Protein AF-A0A7S1ZNR3-F1 (afdb_monomer_lite)

Organism: NCBI:txid49249

Radius of gyration: 24.82 Å; chains: 1; bounding box: 58×58×80 Å

Foldseek 3Di:
DDDPLCPCVLFVCVVPDPPPPPCPSVLQVQLVLLLVLLVVVVVVCVVVPFPLQDPPDPLQQPPDPQDRCNRDPLLVVLLSLLSRCLSVQVVSVVVVVVVPPPPPPPDDPPPDDGPQLCCCCVRVVHDSVSSVLSVLLSVLLVLVLVCLVVVCLVLLVLCVVFLKFKGWAALPPPPPPPPPDPDDDDDDDDDDDDPPDPRRGTFIWIWTQDPVGDIDTDQLLDDPPPSLQSLLVVLLSVLVSCLSNPSSNVSSLSSSLSVVLVVLVPPPDDQPPDPDDRPPPDSVNVNVVSVVSSSSVSVSCSRLSSRRLNVDDQPADPCCCCPVPLQVQDDPDPVSVVLVVVSSSSCSSRPRHDPVSSSVVSCVVCVVRD

pLDDT: mean 85.76, std 16.47, range [37.69, 98.56]

Sequence (370 aa):
MTNLGLAGTVFPLGSIVDKDMDEEYPIFDAGLHLLSTTHDHLCYCKANPPVWCSKSMPYSCYGVPDYMLMDDDESRRVLWYAAFLKPLRDYASKVGKDRGSSCPRTQGKKSTRSVITHMMVDQLKRPSRDAEASERIMKAADDFTRLMTSGFDSMSMKILLSEIRVFAHHAGESEDECDLGIINGDGRNRTEGKMEQQQLQGYISCSMVTPDGGPKVVDAATEDNSLWLEAMEFRLLCSKVLQRIGPLWRAALILSLAEQLEDVNEVDMIEFAIEGDVIEESKEEVRQGIIAKYDAFAASLLELGLVGIWCEQPLIDGREMKQDGVLPNIPKGPVFREIMDEQSNWMITHPGADKNALIQHLHDVFPEFV

Structure (mmCIF, N/CA/C/O backbone):
data_AF-A0A7S1ZNR3-F1
#
_entry.id   AF-A0A7S1ZNR3-F1
#
loop_
_atom_site.group_PDB
_atom_site.id
_atom_site.type_symbol
_atom_site.label_atom_id
_atom_site.label_alt_id
_atom_site.label_comp_id
_atom_site.label_asym_id
_atom_site.label_entity_id
_atom_site.label_seq_id
_atom_site.pdbx_PDB_ins_code
_atom_site.Cartn_x
_atom_site.Cartn_y
_atom_site.Cartn_z
_atom_site.occupancy
_atom_site.B_iso_or_equiv
_atom_site.auth_seq_id
_atom_site.auth_comp_id
_atom_site.auth_asym_id
_atom_site.auth_atom_id
_atom_site.pdbx_PDB_model_num
ATOM 1 N N . MET A 1 1 ? 25.484 -2.954 -16.824 1.00 52.34 1 MET A N 1
ATOM 2 C CA . MET A 1 1 ? 25.215 -4.349 -17.252 1.00 52.34 1 MET A CA 1
ATOM 3 C C . MET A 1 1 ? 25.324 -4.409 -18.770 1.00 52.34 1 MET A C 1
ATOM 5 O O . MET A 1 1 ? 24.752 -3.545 -19.414 1.00 52.34 1 MET A O 1
ATOM 9 N N . THR A 1 2 ? 26.052 -5.364 -19.355 1.00 59.34 2 THR A N 1
ATOM 10 C CA . THR A 1 2 ? 26.053 -5.548 -20.820 1.00 59.34 2 THR A CA 1
ATOM 11 C C . THR A 1 2 ? 24.846 -6.406 -21.203 1.00 59.34 2 THR A C 1
ATOM 13 O O . THR A 1 2 ? 24.820 -7.588 -20.861 1.00 59.34 2 THR A O 1
ATOM 16 N N . ASN A 1 3 ? 23.839 -5.830 -21.869 1.00 65.69 3 ASN A N 1
ATOM 17 C CA . ASN A 1 3 ? 22.701 -6.589 -22.395 1.00 65.69 3 ASN A CA 1
ATOM 18 C C . ASN A 1 3 ? 23.171 -7.418 -23.600 1.00 65.69 3 ASN A C 1
ATOM 20 O O . ASN A 1 3 ? 23.634 -6.872 -24.597 1.00 65.69 3 ASN A O 1
ATOM 24 N N . LEU A 1 4 ? 23.090 -8.745 -23.491 1.00 74.38 4 LEU A N 1
ATOM 25 C CA . LEU A 1 4 ? 23.475 -9.661 -24.569 1.00 74.38 4 LEU A CA 1
ATOM 26 C C . LEU A 1 4 ? 22.350 -9.869 -25.602 1.00 74.38 4 LEU A C 1
ATOM 28 O O . LEU A 1 4 ? 22.519 -10.668 -26.518 1.00 74.38 4 LEU A O 1
ATOM 32 N N . GLY A 1 5 ? 21.190 -9.220 -25.432 1.00 69.75 5 GLY A N 1
ATOM 33 C CA . GLY A 1 5 ? 20.019 -9.382 -26.301 1.00 69.75 5 GLY A CA 1
ATOM 34 C C . GLY A 1 5 ? 19.394 -10.780 -26.233 1.00 69.75 5 GLY A C 1
ATOM 35 O O . GLY A 1 5 ? 18.624 -11.172 -27.105 1.00 69.75 5 GLY A O 1
ATOM 36 N N . LEU A 1 6 ? 19.741 -11.569 -25.210 1.00 76.00 6 LEU A N 1
ATOM 37 C CA . LEU A 1 6 ? 19.326 -12.970 -25.099 1.00 76.00 6 LEU A CA 1
ATOM 38 C C . LEU A 1 6 ? 17.932 -13.138 -24.494 1.00 76.00 6 LEU A C 1
ATOM 40 O O . LEU A 1 6 ? 17.388 -14.238 -24.565 1.00 76.00 6 LEU A O 1
ATOM 44 N N . ALA A 1 7 ? 17.340 -12.091 -23.913 1.00 74.06 7 ALA A N 1
ATOM 45 C CA . ALA A 1 7 ? 16.043 -12.197 -23.248 1.00 74.06 7 ALA A CA 1
ATOM 46 C C . ALA A 1 7 ? 14.974 -12.781 -24.191 1.00 74.06 7 ALA A C 1
ATOM 48 O O . ALA A 1 7 ? 14.369 -13.796 -23.857 1.00 74.06 7 ALA A O 1
ATOM 49 N N . GLY A 1 8 ? 14.855 -12.264 -25.419 1.00 67.06 8 GLY A N 1
ATOM 50 C CA . GLY A 1 8 ? 13.918 -12.800 -26.418 1.00 67.06 8 GLY A CA 1
ATOM 51 C C . GLY A 1 8 ? 14.174 -14.264 -26.811 1.00 67.06 8 GLY A C 1
ATOM 52 O O . GLY A 1 8 ? 13.249 -14.978 -27.182 1.00 67.06 8 GLY A O 1
ATOM 53 N N . THR A 1 9 ? 15.409 -14.764 -26.670 1.00 71.12 9 THR A N 1
ATOM 54 C CA . THR A 1 9 ? 15.724 -16.185 -26.931 1.00 71.12 9 THR A CA 1
ATOM 55 C C . THR A 1 9 ? 15.349 -17.108 -25.771 1.00 71.12 9 THR A C 1
ATOM 57 O O . THR A 1 9 ? 15.037 -18.277 -25.989 1.00 71.12 9 THR A O 1
ATOM 60 N N . VAL A 1 10 ? 15.376 -16.594 -24.538 1.00 75.94 10 VAL A N 1
ATOM 61 C CA . VAL A 1 10 ? 15.059 -17.350 -23.316 1.00 75.94 10 VAL A CA 1
ATOM 62 C C . VAL A 1 10 ? 13.557 -17.314 -23.016 1.00 75.94 10 VAL A C 1
ATOM 64 O O . VAL A 1 10 ? 13.024 -18.256 -22.430 1.00 75.94 10 VAL A O 1
ATOM 67 N N . PHE A 1 11 ? 12.870 -16.254 -23.447 1.00 78.25 11 PHE A N 1
ATOM 68 C CA . PHE A 1 11 ? 11.462 -15.996 -23.168 1.00 78.25 11 PHE A CA 1
ATOM 69 C C . PHE A 1 11 ? 10.635 -15.940 -24.463 1.00 78.25 11 PHE A C 1
ATOM 71 O O . PHE A 1 11 ? 10.395 -14.853 -24.985 1.00 78.25 11 PHE A O 1
ATOM 78 N N . PRO A 1 12 ? 10.167 -17.087 -24.994 1.00 72.94 12 PRO A N 1
ATOM 79 C CA . PRO A 1 12 ? 9.382 -17.110 -26.227 1.00 72.94 12 PRO A CA 1
ATOM 80 C C . PRO A 1 12 ? 7.980 -16.510 -26.006 1.00 72.94 12 PRO A C 1
ATOM 82 O O . PRO A 1 12 ? 7.052 -17.194 -25.557 1.00 72.94 12 PRO A O 1
ATOM 85 N N . LEU A 1 13 ? 7.820 -15.226 -26.341 1.00 75.38 13 LEU A N 1
ATOM 86 C CA . LEU A 1 13 ? 6.565 -14.479 -26.199 1.00 75.38 13 LEU A CA 1
ATOM 87 C C . LEU A 1 13 ? 5.495 -14.883 -27.211 1.00 75.38 13 LEU A C 1
ATOM 89 O O . LEU A 1 13 ? 4.318 -14.740 -26.897 1.00 75.38 13 LEU A O 1
ATOM 93 N N . GLY A 1 14 ? 5.856 -15.503 -28.338 1.00 73.75 14 GLY A N 1
ATOM 94 C CA . GLY A 1 14 ? 4.896 -15.945 -29.360 1.00 73.75 14 GLY A CA 1
ATOM 95 C C . GLY A 1 14 ? 3.860 -16.993 -28.913 1.00 73.75 14 GLY A C 1
ATOM 96 O O . GLY A 1 14 ? 3.018 -17.399 -29.714 1.00 73.75 14 GLY A O 1
ATOM 97 N N . SER A 1 15 ? 3.917 -17.465 -27.660 1.00 72.12 15 SER A N 1
ATOM 98 C CA . SER A 1 15 ? 2.862 -18.274 -27.019 1.00 72.12 15 SER A CA 1
ATOM 99 C C . SER A 1 15 ? 1.900 -17.465 -26.131 1.00 72.12 15 SER A C 1
ATOM 101 O O . SER A 1 15 ? 0.880 -17.992 -25.690 1.00 72.12 15 SER A O 1
ATOM 103 N N . ILE A 1 16 ? 2.226 -16.200 -25.871 1.00 74.19 16 ILE A N 1
ATOM 104 C CA . ILE A 1 16 ? 1.617 -15.316 -24.872 1.00 74.19 16 ILE A CA 1
ATOM 105 C C . ILE A 1 16 ? 1.021 -14.071 -25.538 1.00 74.19 16 ILE A C 1
ATOM 107 O O . ILE A 1 16 ? -0.083 -13.661 -25.183 1.00 74.19 16 ILE A O 1
ATOM 111 N N . VAL A 1 17 ? 1.751 -13.476 -26.481 1.00 73.62 17 VAL A N 1
ATOM 112 C CA . VAL A 1 17 ? 1.375 -12.269 -27.220 1.00 73.62 17 VAL A CA 1
ATOM 113 C C . VAL A 1 17 ? 1.137 -12.659 -28.680 1.00 73.62 17 VAL A C 1
ATOM 115 O O . VAL A 1 17 ? 1.876 -13.472 -29.236 1.00 73.62 17 VAL A O 1
ATOM 118 N N . ASP A 1 18 ? 0.060 -12.148 -29.283 1.00 73.00 18 ASP A N 1
ATOM 119 C CA . ASP A 1 18 ? -0.213 -12.390 -30.704 1.00 73.00 18 ASP A CA 1
ATOM 120 C C . ASP A 1 18 ? 0.938 -11.827 -31.560 1.00 73.00 18 ASP A C 1
ATOM 122 O O . ASP A 1 18 ? 1.479 -10.770 -31.258 1.00 73.00 18 ASP A O 1
ATOM 126 N N . LYS A 1 19 ? 1.322 -12.583 -32.596 1.00 62.00 19 LYS A N 1
ATOM 127 C CA . LYS A 1 19 ? 2.609 -12.558 -33.326 1.00 62.00 19 LYS A CA 1
ATOM 128 C C . LYS A 1 19 ? 2.949 -11.296 -34.141 1.00 62.00 19 LYS A C 1
ATOM 130 O O . LYS A 1 19 ? 3.627 -11.414 -35.165 1.00 62.00 19 LYS A O 1
ATOM 135 N N . ASP A 1 20 ? 2.541 -10.109 -33.728 1.00 65.50 20 ASP A N 1
ATOM 136 C CA . ASP A 1 20 ? 3.075 -8.884 -34.323 1.00 65.50 20 ASP A CA 1
ATOM 137 C C . ASP A 1 20 ? 4.469 -8.628 -33.710 1.00 65.50 20 ASP A C 1
ATOM 139 O O . ASP A 1 20 ? 4.657 -7.909 -32.735 1.00 65.50 20 ASP A O 1
ATOM 143 N N . MET A 1 21 ? 5.445 -9.361 -34.263 1.00 56.56 21 MET A N 1
ATOM 144 C CA . MET A 1 21 ? 6.791 -9.661 -33.737 1.00 56.56 21 MET A CA 1
ATOM 145 C C . MET A 1 21 ? 7.729 -8.456 -33.558 1.00 56.56 21 MET A C 1
ATOM 147 O O . MET A 1 21 ? 8.833 -8.628 -33.040 1.00 56.56 21 MET A O 1
ATOM 151 N N . ASP A 1 22 ? 7.326 -7.255 -33.963 1.00 67.62 22 ASP A N 1
ATOM 152 C CA . ASP A 1 22 ? 8.190 -6.073 -33.887 1.00 67.62 22 ASP A CA 1
ATOM 153 C C . ASP A 1 22 ? 8.210 -5.444 -32.474 1.00 67.62 22 ASP A C 1
ATOM 155 O O . ASP A 1 22 ? 9.105 -4.660 -32.162 1.00 67.62 22 ASP A O 1
ATOM 159 N N . GLU A 1 23 ? 7.289 -5.835 -31.579 1.00 65.50 23 GLU A N 1
ATOM 160 C CA . GLU A 1 23 ? 7.167 -5.280 -30.216 1.00 65.50 23 GLU A CA 1
ATOM 161 C C . GLU A 1 23 ? 7.766 -6.162 -29.097 1.00 65.50 23 GLU A C 1
ATOM 163 O O . GLU A 1 23 ? 7.837 -5.731 -27.945 1.00 65.50 23 GLU A O 1
ATOM 168 N N . GLU A 1 24 ? 8.241 -7.381 -29.390 1.00 66.44 24 GLU A N 1
ATOM 169 C CA . GLU A 1 24 ? 8.734 -8.308 -28.350 1.00 66.44 24 GLU A CA 1
ATOM 170 C C . GLU A 1 24 ? 10.057 -7.856 -27.700 1.00 66.44 24 GLU A C 1
ATOM 172 O O . GLU A 1 24 ? 10.239 -7.996 -26.487 1.00 66.44 24 GLU A O 1
ATOM 177 N N . TYR A 1 25 ? 10.985 -7.308 -28.492 1.00 70.56 25 TYR A N 1
ATOM 178 C CA . TYR A 1 25 ? 12.299 -6.864 -28.008 1.00 70.56 25 TYR A CA 1
ATOM 179 C C . TYR A 1 25 ? 12.216 -5.656 -27.052 1.00 70.56 25 TYR A C 1
ATOM 181 O O . TYR A 1 25 ? 12.791 -5.741 -25.963 1.00 70.56 25 TYR A O 1
ATOM 189 N N . PRO A 1 26 ? 11.444 -4.592 -27.364 1.00 87.62 26 PRO A N 1
ATOM 190 C CA . PRO A 1 26 ? 11.274 -3.449 -26.468 1.00 87.62 26 PRO A CA 1
ATOM 191 C C . PRO A 1 26 ? 10.783 -3.805 -25.059 1.00 87.62 26 PRO A C 1
ATOM 193 O O . PRO A 1 26 ? 11.212 -3.186 -24.091 1.00 87.62 26 PRO A O 1
ATOM 196 N N . ILE A 1 27 ? 9.908 -4.809 -24.912 1.00 90.81 27 ILE A N 1
ATOM 197 C CA . ILE A 1 27 ? 9.293 -5.137 -23.613 1.00 90.81 27 ILE A CA 1
ATOM 198 C C . ILE A 1 27 ? 10.324 -5.688 -22.624 1.00 90.81 27 ILE A C 1
ATOM 200 O O . ILE A 1 27 ? 10.328 -5.306 -21.452 1.00 90.81 27 ILE A O 1
ATOM 204 N N . PHE A 1 28 ? 11.188 -6.606 -23.064 1.00 90.69 28 PHE A N 1
ATOM 205 C CA . PHE A 1 28 ? 12.206 -7.169 -22.174 1.00 90.69 28 PHE A CA 1
ATOM 206 C C . PHE A 1 28 ? 13.371 -6.221 -21.947 1.00 90.69 28 PHE A C 1
ATOM 208 O O . PHE A 1 28 ? 13.936 -6.241 -20.855 1.00 90.69 28 PHE A O 1
ATOM 215 N N . ASP A 1 29 ? 13.705 -5.387 -22.929 1.00 91.00 29 ASP A N 1
ATOM 216 C CA . ASP A 1 29 ? 14.688 -4.330 -22.726 1.00 91.00 29 ASP A CA 1
ATOM 217 C C . ASP A 1 29 ? 14.174 -3.326 -21.685 1.00 91.00 29 ASP A C 1
ATOM 219 O O . ASP A 1 29 ? 14.877 -3.079 -20.706 1.00 91.00 29 ASP A O 1
ATOM 223 N N . ALA A 1 30 ? 12.915 -2.880 -21.779 1.00 93.25 30 ALA A N 1
ATOM 224 C CA . ALA A 1 30 ? 12.269 -2.075 -20.735 1.00 93.25 30 ALA A CA 1
ATOM 225 C C . ALA A 1 30 ? 12.278 -2.786 -19.367 1.00 93.25 30 ALA A C 1
ATOM 227 O O . ALA A 1 30 ? 12.536 -2.172 -18.334 1.00 93.25 30 ALA A O 1
ATOM 228 N N . GLY A 1 31 ? 12.063 -4.107 -19.343 1.00 94.62 31 GLY A N 1
ATOM 229 C CA . GLY A 1 31 ? 12.152 -4.910 -18.119 1.00 94.62 31 GLY A CA 1
ATOM 230 C C . GLY A 1 31 ? 13.558 -4.932 -17.511 1.00 94.62 31 GLY A C 1
ATOM 231 O O . GLY A 1 31 ? 13.710 -4.876 -16.289 1.00 94.62 31 GLY A O 1
ATOM 232 N N . LEU A 1 32 ? 14.602 -5.001 -18.341 1.00 94.31 32 LEU A N 1
ATOM 233 C CA . LEU A 1 32 ? 15.997 -4.923 -17.899 1.00 94.31 32 LEU A CA 1
ATOM 234 C C . LEU A 1 32 ? 16.359 -3.523 -17.401 1.00 94.31 32 LEU A C 1
ATOM 236 O O . LEU A 1 32 ? 17.060 -3.417 -16.395 1.00 94.31 32 LEU A O 1
ATOM 240 N N . HIS A 1 33 ? 15.874 -2.480 -18.073 1.00 94.56 33 HIS A N 1
ATOM 241 C CA . HIS A 1 33 ? 16.043 -1.092 -17.658 1.00 94.56 33 HIS A CA 1
ATOM 242 C C . HIS A 1 33 ? 15.416 -0.848 -16.282 1.00 94.56 33 HIS A C 1
ATOM 244 O O . HIS A 1 33 ? 16.133 -0.508 -15.340 1.00 94.56 33 HIS A O 1
ATOM 250 N N . LEU A 1 34 ? 14.135 -1.191 -16.107 1.00 96.88 34 LEU A N 1
ATOM 251 C CA . LEU A 1 34 ? 13.446 -1.060 -14.822 1.00 96.88 34 LEU A CA 1
ATOM 252 C C . LEU A 1 34 ? 14.104 -1.897 -13.713 1.00 96.88 34 LEU A C 1
ATOM 254 O O . LEU A 1 34 ? 14.236 -1.437 -12.574 1.00 96.88 34 LEU A O 1
ATOM 258 N N . LEU A 1 35 ? 14.565 -3.116 -14.022 1.00 96.94 35 LEU A N 1
ATOM 259 C CA . LEU A 1 35 ? 15.328 -3.937 -13.078 1.00 96.94 35 LEU A CA 1
ATOM 260 C C . LEU A 1 35 ? 16.655 -3.272 -12.680 1.00 96.94 35 LEU A C 1
ATOM 262 O O . LEU A 1 35 ? 17.007 -3.300 -11.499 1.00 96.94 35 LEU A O 1
ATOM 266 N N . SER A 1 36 ? 17.381 -2.680 -13.633 1.00 95.81 36 SER A N 1
ATOM 267 C CA . SER A 1 36 ? 18.628 -1.954 -13.367 1.00 95.81 36 SER A CA 1
ATOM 268 C C . SER A 1 36 ? 18.367 -0.741 -12.479 1.00 95.81 36 SER A C 1
ATOM 270 O O . SER A 1 36 ? 19.005 -0.609 -11.440 1.00 95.81 36 SER A O 1
ATOM 272 N N . THR A 1 37 ? 17.370 0.078 -12.813 1.00 96.31 37 THR A N 1
ATOM 273 C CA . THR A 1 37 ? 16.976 1.256 -12.028 1.00 96.31 37 THR A CA 1
ATOM 274 C C . THR A 1 37 ? 16.552 0.871 -10.608 1.00 96.31 37 THR A C 1
ATOM 276 O O . THR A 1 37 ? 16.981 1.497 -9.634 1.00 96.31 37 THR A O 1
ATOM 279 N N . THR A 1 38 ? 15.800 -0.225 -10.462 1.00 97.12 38 THR A N 1
ATOM 280 C CA . THR A 1 38 ? 15.438 -0.801 -9.156 1.00 97.12 38 THR A CA 1
ATOM 281 C C . THR A 1 38 ? 16.679 -1.219 -8.360 1.00 97.12 38 THR A C 1
ATOM 283 O O . THR A 1 38 ? 16.799 -0.913 -7.173 1.00 97.12 38 THR A O 1
ATOM 286 N N . HIS A 1 39 ? 17.615 -1.928 -8.996 1.00 96.44 39 HIS A N 1
ATOM 287 C CA . HIS A 1 39 ? 18.854 -2.376 -8.362 1.00 96.44 39 HIS A CA 1
ATOM 288 C C . HIS A 1 39 ? 19.727 -1.196 -7.916 1.00 96.44 39 HIS A C 1
ATOM 290 O O . HIS A 1 39 ? 20.193 -1.174 -6.776 1.00 96.44 39 HIS A O 1
ATOM 296 N N . ASP A 1 40 ? 19.918 -0.206 -8.783 1.00 95.31 40 ASP A N 1
ATOM 297 C CA . ASP A 1 40 ? 20.755 0.959 -8.507 1.00 95.31 40 ASP A CA 1
ATOM 298 C C . ASP A 1 40 ? 20.186 1.786 -7.353 1.00 95.31 40 ASP A C 1
ATOM 300 O O . ASP A 1 40 ? 20.933 2.226 -6.475 1.00 95.31 40 ASP A O 1
ATOM 304 N N . HIS A 1 41 ? 18.859 1.917 -7.277 1.00 95.38 41 HIS A N 1
ATOM 305 C CA . HIS A 1 41 ? 18.214 2.564 -6.142 1.00 95.38 41 HIS A CA 1
ATOM 306 C C . HIS A 1 41 ? 18.365 1.760 -4.837 1.00 95.38 41 HIS A C 1
ATOM 308 O O . HIS A 1 41 ? 18.697 2.338 -3.806 1.00 95.38 41 HIS A O 1
ATOM 314 N N . LEU A 1 42 ? 18.246 0.426 -4.857 1.00 95.00 42 LEU A N 1
ATOM 315 C CA . LEU A 1 42 ? 18.535 -0.399 -3.671 1.00 95.00 42 LEU A CA 1
ATOM 316 C C . LEU A 1 42 ? 19.996 -0.263 -3.207 1.00 95.00 42 LEU A C 1
ATOM 318 O O . LEU A 1 42 ? 20.270 -0.215 -2.005 1.00 95.00 42 LEU A O 1
ATOM 322 N N . CYS A 1 43 ? 20.946 -0.181 -4.143 1.00 94.62 43 CYS A N 1
ATOM 323 C CA . CYS A 1 43 ? 22.343 0.112 -3.829 1.00 94.62 43 CYS A CA 1
ATOM 324 C C . CYS A 1 43 ? 22.502 1.497 -3.192 1.00 94.62 43 CYS A C 1
ATOM 326 O O . CYS A 1 43 ? 23.244 1.628 -2.217 1.00 94.62 43 CYS A O 1
ATOM 328 N N . TYR A 1 44 ? 21.782 2.501 -3.695 1.00 93.50 44 TYR A N 1
ATOM 329 C CA . TYR A 1 44 ? 21.743 3.830 -3.095 1.00 93.50 44 TYR A CA 1
ATOM 330 C C . TYR A 1 44 ? 21.187 3.791 -1.666 1.00 93.50 44 TYR A C 1
ATOM 332 O O . TYR A 1 44 ? 21.869 4.266 -0.762 1.00 93.50 44 TYR A O 1
ATOM 340 N N . CYS A 1 45 ? 20.043 3.139 -1.420 1.00 92.50 45 CYS A N 1
ATOM 341 C CA . CYS A 1 45 ? 19.478 2.972 -0.074 1.00 92.50 45 CYS A CA 1
ATOM 342 C C . CYS A 1 45 ? 20.423 2.226 0.875 1.00 92.50 45 CYS A C 1
ATOM 344 O O . CYS A 1 45 ? 20.412 2.452 2.079 1.00 92.50 45 CYS A O 1
ATOM 346 N N . LYS A 1 46 ? 21.267 1.324 0.364 1.00 91.81 46 LYS A N 1
ATOM 347 C CA . LYS A 1 46 ? 22.281 0.664 1.194 1.00 91.81 46 LYS A CA 1
ATOM 348 C C . LYS A 1 46 ? 23.349 1.642 1.689 1.00 91.81 46 LYS A C 1
ATOM 350 O O . LYS A 1 46 ? 23.836 1.490 2.806 1.00 91.81 46 LYS A O 1
ATOM 355 N N . ALA A 1 47 ? 23.752 2.586 0.841 1.00 93.06 47 ALA A N 1
ATOM 356 C CA . ALA A 1 47 ? 24.762 3.587 1.168 1.00 93.06 47 ALA A CA 1
ATOM 357 C C . ALA A 1 47 ? 24.177 4.746 1.989 1.00 93.06 47 ALA A C 1
ATOM 359 O O . ALA A 1 47 ? 24.816 5.214 2.927 1.00 93.06 47 ALA A O 1
ATOM 360 N N . ASN A 1 48 ? 22.959 5.165 1.650 1.00 92.19 48 ASN A N 1
ATOM 361 C CA . ASN A 1 48 ? 22.222 6.268 2.251 1.00 92.19 48 ASN A CA 1
ATOM 362 C C . ASN A 1 48 ? 20.807 5.772 2.594 1.00 92.19 48 ASN A C 1
ATOM 364 O O . ASN A 1 48 ? 19.882 5.971 1.804 1.00 92.19 48 ASN A O 1
ATOM 368 N N . PRO A 1 49 ? 20.631 5.046 3.712 1.00 91.00 49 PRO A N 1
ATOM 369 C CA . PRO A 1 49 ? 19.333 4.484 4.059 1.00 91.00 49 PRO A CA 1
ATOM 370 C C . PRO A 1 49 ? 18.335 5.609 4.327 1.00 91.00 49 PRO A C 1
ATOM 372 O O . PRO A 1 49 ? 18.589 6.431 5.213 1.00 91.00 49 PRO A O 1
ATOM 375 N N . PRO A 1 50 ? 17.198 5.655 3.606 1.00 90.81 50 PRO A N 1
ATOM 376 C CA . PRO A 1 50 ? 16.152 6.607 3.937 1.00 90.81 50 PRO A CA 1
ATOM 377 C C . PRO A 1 50 ? 15.588 6.287 5.326 1.00 90.81 50 PRO A C 1
ATOM 379 O O . PRO A 1 50 ? 15.737 5.168 5.830 1.00 90.81 50 PRO A O 1
ATOM 382 N N . VAL A 1 51 ? 14.913 7.258 5.949 1.00 87.88 51 VAL A N 1
ATOM 383 C CA . VAL A 1 51 ? 14.405 7.147 7.333 1.00 87.88 51 VAL A CA 1
ATOM 384 C C . VAL A 1 51 ? 13.595 5.864 7.536 1.00 87.88 51 VAL A C 1
ATOM 386 O O . VAL A 1 51 ? 13.761 5.169 8.538 1.00 87.88 51 VAL A O 1
ATOM 389 N N . TRP A 1 52 ? 12.798 5.479 6.541 1.00 87.69 52 TRP A N 1
ATOM 390 C CA . TRP A 1 52 ? 11.930 4.304 6.593 1.00 87.69 52 TRP A CA 1
ATOM 391 C C . TRP A 1 52 ? 12.629 2.949 6.362 1.00 87.69 52 TRP A C 1
ATOM 393 O O . TRP A 1 52 ? 12.007 1.887 6.486 1.00 87.69 52 TRP A O 1
ATOM 403 N N . CYS A 1 53 ? 13.926 2.985 6.050 1.00 84.94 53 CYS A N 1
ATOM 404 C CA . CYS A 1 53 ? 14.836 1.839 6.002 1.00 84.94 53 CYS A CA 1
ATOM 405 C C . CYS A 1 53 ? 15.805 1.799 7.201 1.00 84.94 53 CYS A C 1
ATOM 407 O O . CYS A 1 53 ? 16.670 0.921 7.266 1.00 84.94 53 CYS A O 1
ATOM 409 N N . SER A 1 54 ? 15.714 2.750 8.135 1.00 82.56 54 SER A N 1
ATOM 410 C CA . SER A 1 54 ? 16.597 2.800 9.301 1.00 82.56 54 SER A CA 1
ATOM 411 C C . SER A 1 54 ? 16.137 1.823 10.391 1.00 82.56 54 SER A C 1
ATOM 413 O O . SER A 1 54 ? 14.952 1.700 10.683 1.00 82.56 54 SER A O 1
ATOM 415 N N . LYS A 1 55 ? 17.085 1.109 11.015 1.00 74.25 55 LYS A N 1
ATOM 416 C CA . LYS A 1 55 ? 16.810 0.132 12.092 1.00 74.25 55 LYS A CA 1
ATOM 417 C C . LYS A 1 55 ? 16.450 0.778 13.433 1.00 74.25 55 LYS A C 1
ATOM 419 O O . LYS A 1 55 ? 16.174 0.063 14.388 1.00 74.25 55 LYS A O 1
ATOM 424 N N . SER A 1 56 ? 16.529 2.102 13.533 1.00 62.62 56 SER A N 1
ATOM 425 C CA . SER A 1 56 ? 16.488 2.818 14.809 1.00 62.62 56 SER A CA 1
ATOM 426 C C . SER A 1 56 ? 15.094 2.957 15.410 1.00 62.62 56 SER A C 1
ATOM 428 O O . SER A 1 56 ? 15.000 3.434 16.532 1.00 62.62 56 SER A O 1
ATOM 430 N N . MET A 1 57 ? 14.030 2.563 14.708 1.00 64.06 57 MET A N 1
ATOM 431 C CA . MET A 1 57 ? 12.666 2.809 15.170 1.00 64.06 57 MET A CA 1
ATOM 432 C C . MET A 1 57 ? 11.795 1.550 15.050 1.00 64.06 57 MET A C 1
ATOM 434 O O . MET A 1 57 ? 11.509 1.108 13.933 1.00 64.06 57 MET A O 1
ATOM 438 N N . PRO A 1 58 ? 11.355 0.959 16.175 1.00 64.12 58 PRO A N 1
ATOM 439 C CA . PRO A 1 58 ? 10.381 -0.124 16.172 1.00 64.12 58 PRO A CA 1
ATOM 440 C C . PRO A 1 58 ? 8.980 0.438 15.868 1.00 64.12 58 PRO A C 1
ATOM 442 O O . PRO A 1 58 ? 8.172 0.654 16.760 1.00 64.12 58 PRO A O 1
ATOM 445 N N . TYR A 1 59 ? 8.673 0.689 14.593 1.00 67.56 59 TYR A N 1
ATOM 446 C CA . TYR A 1 59 ? 7.361 1.210 14.167 1.00 67.56 59 TYR A CA 1
ATOM 447 C C . TYR A 1 59 ? 6.281 0.128 13.991 1.00 67.56 59 TYR A C 1
ATOM 449 O O . TYR A 1 59 ? 5.224 0.389 13.415 1.00 67.56 59 TYR A O 1
ATOM 457 N N . SER A 1 60 ? 6.517 -1.115 14.421 1.00 76.19 60 SER A N 1
ATOM 458 C CA . SER A 1 60 ? 5.520 -2.171 14.236 1.00 76.19 60 SER A CA 1
ATOM 459 C C . SER A 1 60 ? 4.383 -2.032 15.248 1.00 76.19 60 SER A C 1
ATOM 461 O O . SER A 1 60 ? 4.466 -2.550 16.363 1.00 76.19 60 SER A O 1
ATOM 463 N N . CYS A 1 61 ? 3.278 -1.404 14.849 1.00 79.62 61 CYS A N 1
ATOM 464 C CA . CYS A 1 61 ? 2.129 -1.223 15.739 1.00 79.62 61 CYS A CA 1
ATOM 465 C C . CYS A 1 61 ? 1.409 -2.531 16.100 1.00 79.62 61 CYS A C 1
ATOM 467 O O . CYS A 1 61 ? 0.688 -2.596 17.090 1.00 79.62 61 CYS A O 1
ATOM 469 N N . TYR A 1 62 ? 1.630 -3.589 15.319 1.00 84.00 62 TYR A N 1
ATOM 470 C CA . TYR A 1 62 ? 0.860 -4.833 15.394 1.00 84.00 62 TYR A CA 1
ATOM 471 C C . TYR A 1 62 ? 1.710 -6.057 15.767 1.00 84.00 62 TYR A C 1
ATOM 473 O O . TYR A 1 62 ? 1.357 -7.188 15.437 1.00 84.00 62 TYR A O 1
ATOM 481 N N . GLY A 1 63 ? 2.859 -5.844 16.422 1.00 82.25 63 GLY A N 1
ATOM 482 C CA . GLY A 1 63 ? 3.735 -6.925 16.900 1.00 82.25 63 GLY A CA 1
ATOM 483 C C . GLY A 1 63 ? 4.359 -7.778 15.789 1.00 82.25 63 GLY A C 1
ATOM 484 O O . GLY A 1 63 ? 4.830 -8.887 16.041 1.00 82.25 63 GLY A O 1
ATOM 485 N N . VAL A 1 64 ? 4.342 -7.284 14.550 1.00 85.12 64 VAL A N 1
ATOM 486 C CA . VAL A 1 64 ? 4.965 -7.948 13.405 1.00 85.12 64 VAL A CA 1
ATOM 487 C C . VAL A 1 64 ? 6.432 -7.533 13.355 1.00 85.12 64 VAL A C 1
ATOM 489 O O . VAL A 1 64 ? 6.696 -6.334 13.332 1.00 85.12 64 VAL A O 1
ATOM 492 N N . PRO A 1 65 ? 7.391 -8.473 13.295 1.00 84.69 65 PRO A N 1
ATOM 493 C CA . PRO A 1 65 ? 8.791 -8.112 13.124 1.00 84.69 65 PRO A CA 1
ATOM 494 C C . PRO A 1 65 ? 8.971 -7.305 11.836 1.00 84.69 65 PRO A C 1
ATOM 496 O O . PRO A 1 65 ? 8.606 -7.755 10.745 1.00 84.69 65 PRO A O 1
ATOM 499 N N . ASP A 1 66 ? 9.528 -6.104 11.975 1.00 82.25 66 ASP A N 1
ATOM 500 C CA . ASP A 1 66 ? 9.767 -5.218 10.847 1.00 82.25 66 ASP A CA 1
ATOM 501 C C . ASP A 1 66 ? 11.096 -5.572 10.166 1.00 82.25 66 ASP A C 1
ATOM 503 O O . ASP A 1 66 ? 12.177 -5.167 10.598 1.00 82.25 66 ASP A O 1
ATOM 507 N N . TYR A 1 67 ? 11.028 -6.391 9.115 1.00 85.62 67 TYR A N 1
ATOM 508 C CA . TYR A 1 67 ? 12.210 -6.758 8.341 1.00 85.62 67 TYR A CA 1
ATOM 509 C C . TYR A 1 67 ? 12.537 -5.683 7.306 1.00 85.62 67 TYR A C 1
ATOM 511 O O . TYR A 1 67 ? 11.708 -5.291 6.475 1.00 85.62 67 TYR A O 1
ATOM 519 N N . MET A 1 68 ? 13.792 -5.240 7.317 1.00 88.69 68 MET A N 1
ATOM 520 C CA . MET A 1 68 ? 14.313 -4.370 6.273 1.00 88.69 68 MET A CA 1
ATOM 521 C C . MET A 1 68 ? 14.431 -5.153 4.970 1.00 88.69 6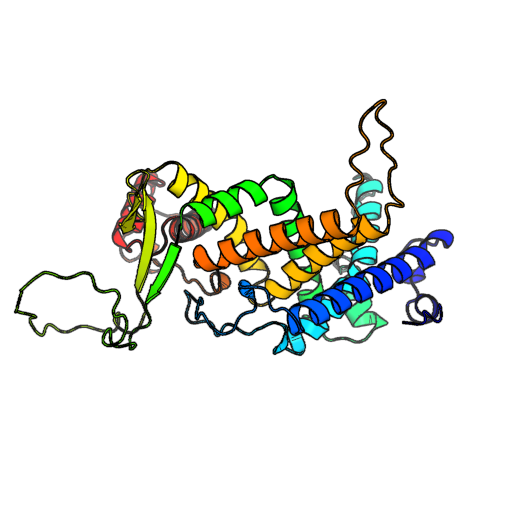8 MET A C 1
ATOM 523 O O . MET A 1 68 ? 14.963 -6.262 4.946 1.00 88.69 68 MET A O 1
ATOM 527 N N . LEU A 1 69 ? 14.004 -4.551 3.858 1.00 91.75 69 LEU A N 1
ATOM 528 C CA . LEU A 1 69 ? 14.089 -5.180 2.535 1.00 91.75 69 LEU A CA 1
ATOM 529 C C . LEU A 1 69 ? 15.534 -5.597 2.194 1.00 91.75 69 LEU A C 1
ATOM 531 O O . LEU A 1 69 ? 15.768 -6.621 1.558 1.00 91.75 69 LEU A O 1
ATOM 535 N N . MET A 1 70 ? 16.523 -4.839 2.673 1.00 90.19 70 MET A N 1
ATOM 536 C CA . MET A 1 70 ? 17.950 -5.137 2.493 1.00 90.19 70 MET A CA 1
ATOM 537 C C . MET A 1 70 ? 18.444 -6.366 3.266 1.00 90.19 70 MET A C 1
ATOM 539 O O . MET A 1 70 ? 19.488 -6.909 2.910 1.00 90.19 70 MET A O 1
ATOM 543 N N . ASP A 1 71 ? 17.687 -6.831 4.258 1.00 91.44 71 ASP A N 1
ATOM 544 C CA . ASP A 1 71 ? 17.981 -8.029 5.047 1.00 91.44 71 ASP A CA 1
ATOM 545 C C . ASP A 1 71 ? 17.086 -9.223 4.636 1.00 91.44 71 ASP A C 1
ATOM 547 O O . ASP A 1 71 ? 17.385 -10.364 4.978 1.00 91.44 71 ASP A O 1
ATOM 551 N N . ASP A 1 72 ? 16.024 -8.987 3.853 1.00 93.75 72 ASP A N 1
ATOM 552 C CA . ASP A 1 72 ? 15.101 -10.018 3.360 1.00 93.75 72 ASP A CA 1
ATOM 553 C C . ASP A 1 72 ? 15.409 -10.435 1.909 1.00 93.75 72 ASP A C 1
ATOM 555 O O . ASP A 1 72 ? 14.943 -9.839 0.930 1.00 93.75 72 ASP A O 1
ATOM 559 N N . ASP A 1 73 ? 16.210 -11.492 1.769 1.00 95.81 73 ASP A N 1
ATOM 560 C CA . ASP A 1 73 ? 16.605 -12.067 0.479 1.00 95.81 73 ASP A CA 1
ATOM 561 C C . ASP A 1 73 ? 15.410 -12.550 -0.360 1.00 95.81 73 ASP A C 1
ATOM 563 O O . ASP A 1 73 ? 15.444 -12.474 -1.594 1.00 95.81 73 ASP A O 1
ATOM 567 N N . GLU A 1 74 ? 14.353 -13.058 0.281 1.00 96.31 74 GLU A N 1
ATOM 568 C CA . GLU A 1 74 ? 13.181 -13.577 -0.424 1.00 96.31 74 GLU A CA 1
ATOM 569 C C . GLU A 1 74 ? 12.362 -12.429 -1.015 1.00 96.31 74 GLU A C 1
ATOM 571 O O . GLU A 1 74 ? 12.055 -12.455 -2.211 1.00 96.31 74 GLU A O 1
ATOM 576 N N . SER A 1 75 ? 12.103 -11.380 -0.233 1.00 96.19 75 SER A N 1
ATOM 577 C CA . SER A 1 75 ? 11.417 -10.181 -0.721 1.00 96.19 75 SER A CA 1
ATOM 578 C C . SER A 1 75 ? 12.182 -9.495 -1.856 1.00 96.19 75 SER A C 1
ATOM 580 O O . SER A 1 75 ? 11.569 -9.114 -2.857 1.00 96.19 75 SER A O 1
ATOM 582 N N . ARG A 1 76 ? 13.521 -9.402 -1.781 1.00 96.75 76 ARG A N 1
ATOM 583 C CA . ARG A 1 76 ? 14.333 -8.847 -2.886 1.00 96.75 76 ARG A CA 1
ATOM 584 C C . ARG A 1 76 ? 14.278 -9.699 -4.145 1.00 96.75 76 ARG A C 1
ATOM 586 O O . ARG A 1 76 ? 14.153 -9.158 -5.241 1.00 96.75 76 ARG A O 1
ATOM 593 N N . ARG A 1 77 ? 14.330 -11.028 -4.014 1.00 97.38 77 ARG A N 1
ATOM 594 C CA . ARG A 1 77 ? 14.212 -11.934 -5.166 1.00 97.38 77 ARG A CA 1
ATOM 595 C C . ARG A 1 77 ? 12.888 -11.723 -5.900 1.00 97.38 77 ARG A C 1
ATOM 597 O O . ARG A 1 77 ? 12.875 -11.619 -7.125 1.00 97.38 77 ARG A O 1
ATOM 604 N N . VAL A 1 78 ? 11.781 -11.662 -5.161 1.00 98.06 78 VAL A N 1
ATOM 605 C CA . VAL A 1 78 ? 10.444 -11.472 -5.743 1.00 98.06 78 VAL A CA 1
ATOM 606 C C . VAL A 1 78 ? 10.289 -10.064 -6.332 1.00 98.06 78 VAL A C 1
ATOM 608 O O . VAL A 1 78 ? 9.661 -9.927 -7.385 1.00 98.06 78 VAL A O 1
ATOM 611 N N . LEU A 1 79 ? 10.906 -9.043 -5.724 1.00 98.12 79 LEU A N 1
ATOM 612 C CA . LEU A 1 79 ? 11.011 -7.695 -6.292 1.00 98.12 79 LEU A CA 1
ATOM 613 C C . LEU A 1 79 ? 11.729 -7.699 -7.645 1.00 98.12 79 LEU A C 1
ATOM 615 O O . LEU A 1 79 ? 11.243 -7.078 -8.580 1.00 98.12 79 LEU A O 1
ATOM 619 N N . TRP A 1 80 ? 12.837 -8.428 -7.797 1.00 97.81 80 TRP A N 1
ATOM 620 C CA . TRP A 1 80 ? 13.533 -8.510 -9.087 1.00 97.81 80 TRP A CA 1
ATOM 621 C C . TRP A 1 80 ? 12.669 -9.142 -10.179 1.00 97.81 80 TRP A C 1
ATOM 623 O O . TRP A 1 80 ? 12.641 -8.648 -11.305 1.00 97.81 80 TRP A O 1
ATOM 633 N N . TYR A 1 81 ? 11.921 -10.201 -9.851 1.00 97.88 81 TYR A N 1
ATOM 634 C CA . TYR A 1 81 ? 10.935 -10.762 -10.779 1.00 97.88 81 TYR A CA 1
ATOM 635 C C . TYR A 1 81 ? 9.830 -9.755 -11.107 1.00 97.88 81 TYR A C 1
ATOM 637 O O . TYR A 1 81 ? 9.409 -9.673 -12.260 1.00 97.88 81 TYR A O 1
ATOM 645 N N . ALA A 1 82 ? 9.382 -8.985 -10.112 1.00 98.25 82 ALA A N 1
ATOM 646 C CA . ALA A 1 82 ? 8.374 -7.957 -10.304 1.00 98.25 82 ALA A CA 1
ATOM 647 C C . ALA A 1 82 ? 8.867 -6.840 -11.236 1.00 98.25 82 ALA A C 1
ATOM 649 O O . ALA A 1 82 ? 8.192 -6.547 -12.213 1.00 98.25 82 ALA A O 1
ATOM 650 N N . ALA A 1 83 ? 10.059 -6.292 -10.999 1.00 98.06 83 ALA A N 1
ATOM 651 C CA . ALA A 1 83 ? 10.655 -5.249 -11.829 1.00 98.06 83 ALA A CA 1
ATOM 652 C C . ALA A 1 83 ? 10.852 -5.712 -13.279 1.00 98.06 83 ALA A C 1
ATOM 654 O O . ALA A 1 83 ? 10.396 -5.054 -14.207 1.00 98.06 83 ALA A O 1
ATOM 655 N N . PHE A 1 84 ? 11.439 -6.896 -13.480 1.00 97.19 84 PHE A N 1
ATOM 656 C CA . PHE A 1 84 ? 11.702 -7.408 -14.826 1.00 97.19 84 PHE A CA 1
ATOM 657 C C . PHE A 1 84 ? 10.425 -7.689 -15.632 1.00 97.19 84 PHE A C 1
ATOM 659 O O . PHE A 1 84 ? 10.380 -7.448 -16.835 1.00 97.19 84 PHE A O 1
ATOM 666 N N . LEU A 1 85 ? 9.377 -8.219 -14.991 1.00 97.00 85 LEU A N 1
ATOM 667 C CA . LEU A 1 85 ? 8.156 -8.639 -15.685 1.00 97.00 85 LEU A CA 1
ATOM 668 C C . LEU A 1 85 ? 7.046 -7.574 -15.703 1.00 97.00 85 LEU A C 1
ATOM 670 O O . LEU A 1 85 ? 6.008 -7.796 -16.334 1.00 97.00 85 LEU A O 1
ATOM 674 N N . LYS A 1 86 ? 7.232 -6.432 -15.030 1.00 97.44 86 LYS A N 1
ATOM 675 C CA . LYS A 1 86 ? 6.241 -5.348 -14.965 1.00 97.44 86 LYS A CA 1
ATOM 676 C C . LYS A 1 86 ? 5.861 -4.816 -16.356 1.00 97.44 86 LYS A C 1
ATOM 678 O O . LYS A 1 86 ? 4.660 -4.825 -16.642 1.00 97.44 86 LYS A O 1
ATOM 683 N N . PRO A 1 87 ? 6.804 -4.505 -17.273 1.00 96.75 87 PRO A N 1
ATOM 684 C CA . PRO A 1 87 ? 6.446 -4.039 -18.615 1.00 96.75 87 PRO A CA 1
ATOM 685 C C . PRO A 1 87 ? 5.601 -5.048 -19.399 1.00 96.75 87 PRO A C 1
ATOM 687 O O . PRO A 1 87 ? 4.629 -4.674 -20.051 1.00 96.75 87 PRO A O 1
ATOM 690 N N . LEU A 1 88 ? 5.891 -6.349 -19.264 1.00 94.75 88 LEU A N 1
ATOM 691 C CA . LEU A 1 88 ? 5.097 -7.415 -19.886 1.00 94.75 88 LEU A CA 1
ATOM 692 C C . LEU A 1 88 ? 3.660 -7.455 -19.344 1.00 94.75 88 LEU A C 1
ATOM 694 O O . LEU A 1 88 ? 2.706 -7.616 -20.109 1.00 94.75 88 LEU A O 1
ATOM 698 N N . ARG A 1 89 ? 3.481 -7.311 -18.024 1.00 95.88 89 ARG A N 1
ATOM 699 C CA . ARG A 1 89 ? 2.146 -7.248 -17.409 1.00 95.88 89 ARG A CA 1
ATOM 700 C C . ARG A 1 89 ? 1.359 -6.042 -17.914 1.00 95.88 89 ARG A C 1
ATOM 702 O O . ARG A 1 89 ? 0.161 -6.164 -18.187 1.00 95.88 89 ARG A O 1
ATOM 709 N N . ASP A 1 90 ? 2.015 -4.894 -18.012 1.00 95.62 90 ASP A N 1
ATOM 710 C CA . ASP A 1 90 ? 1.378 -3.639 -18.403 1.00 95.62 90 ASP A CA 1
ATOM 711 C C . ASP A 1 90 ? 0.982 -3.669 -19.873 1.00 95.62 90 ASP A C 1
ATOM 713 O O . ASP A 1 90 ? -0.154 -3.330 -20.209 1.00 95.62 90 ASP A O 1
ATOM 717 N N . TYR A 1 91 ? 1.862 -4.190 -20.726 1.00 93.00 91 TYR A N 1
ATOM 718 C CA . TYR A 1 91 ? 1.571 -4.468 -22.124 1.00 93.00 91 TYR A CA 1
ATOM 719 C C . TYR A 1 91 ? 0.354 -5.393 -22.280 1.00 93.00 91 TYR A C 1
ATOM 721 O O . TYR A 1 91 ? -0.630 -5.029 -22.925 1.00 93.00 91 TYR A O 1
ATOM 729 N N . ALA A 1 92 ? 0.348 -6.549 -21.604 1.00 91.38 92 ALA A N 1
ATOM 730 C CA . ALA A 1 92 ? -0.778 -7.484 -21.657 1.00 91.38 92 ALA A CA 1
ATOM 731 C C . ALA A 1 92 ? -2.096 -6.852 -21.165 1.00 91.38 92 ALA A C 1
ATOM 733 O O . ALA A 1 92 ? -3.172 -7.134 -21.697 1.00 91.38 92 ALA A O 1
ATOM 734 N N . SER A 1 93 ? -2.017 -5.969 -20.166 1.00 92.06 93 SER A N 1
ATOM 735 C CA . SER A 1 93 ? -3.175 -5.240 -19.638 1.00 92.06 93 SER A CA 1
ATOM 736 C C . SER A 1 93 ? -3.702 -4.188 -20.618 1.00 92.06 93 SER A C 1
ATOM 738 O O . SER A 1 93 ? -4.917 -3.997 -20.688 1.00 92.06 93 SER A O 1
ATOM 740 N N . LYS A 1 94 ? -2.824 -3.523 -21.383 1.00 90.88 94 LYS A N 1
ATOM 741 C CA . LYS A 1 94 ? -3.194 -2.583 -22.457 1.00 90.88 94 LYS A CA 1
ATOM 742 C C . LYS A 1 94 ? -3.890 -3.319 -23.607 1.00 90.88 94 LYS A C 1
ATOM 744 O O . LYS A 1 94 ? -5.047 -3.024 -23.896 1.00 90.88 94 LYS A O 1
ATOM 749 N N . VAL A 1 95 ? -3.275 -4.385 -24.130 1.00 88.19 95 VAL A N 1
ATOM 750 C CA . VAL A 1 95 ? -3.855 -5.219 -25.205 1.00 88.19 95 VAL A CA 1
ATOM 751 C C . VAL A 1 95 ? -5.223 -5.793 -24.809 1.00 88.19 95 VAL A C 1
ATOM 753 O O . VAL A 1 95 ? -6.151 -5.842 -25.619 1.00 88.19 95 VAL A O 1
ATOM 756 N N . GLY A 1 96 ? -5.386 -6.204 -23.547 1.00 85.44 96 GLY A N 1
ATOM 757 C CA . GLY A 1 96 ? -6.663 -6.699 -23.029 1.00 85.44 96 GLY A CA 1
ATOM 758 C C . GLY A 1 96 ? -7.782 -5.649 -22.990 1.00 85.44 96 GLY A C 1
ATOM 759 O O . GLY A 1 96 ? -8.951 -6.014 -23.128 1.00 85.44 96 GLY A O 1
ATOM 760 N N . LYS A 1 97 ? -7.450 -4.360 -22.822 1.00 87.50 97 LYS A N 1
ATOM 761 C CA . LYS A 1 97 ? -8.420 -3.250 -22.837 1.00 87.50 97 LYS A CA 1
ATOM 762 C C . LYS A 1 97 ? -8.839 -2.881 -24.261 1.00 87.50 97 LYS A C 1
ATOM 764 O O . LYS A 1 97 ? -10.030 -2.680 -24.496 1.00 87.50 97 LYS A O 1
ATOM 769 N N . ASP A 1 98 ? -7.897 -2.873 -25.201 1.00 85.06 98 ASP A N 1
ATOM 770 C CA . ASP A 1 98 ? -8.144 -2.468 -26.594 1.00 85.06 98 ASP A CA 1
ATOM 771 C C . ASP A 1 98 ? -8.990 -3.483 -27.370 1.00 85.06 98 ASP A C 1
ATOM 773 O O . ASP A 1 98 ? -9.782 -3.115 -28.236 1.00 85.06 98 ASP A O 1
ATOM 777 N N . ARG A 1 99 ? -8.941 -4.766 -26.983 1.00 79.56 99 ARG A N 1
ATOM 778 C CA . ARG A 1 99 ? -9.842 -5.817 -27.504 1.00 79.56 99 ARG A CA 1
ATOM 779 C C . ARG A 1 99 ? -11.304 -5.682 -27.041 1.00 79.56 99 ARG A C 1
ATOM 781 O O . ARG A 1 99 ? -12.086 -6.611 -27.236 1.00 79.56 99 ARG A O 1
ATOM 788 N N . GLY A 1 100 ? -11.645 -4.548 -26.419 1.00 64.31 100 GLY A N 1
ATOM 789 C CA . GLY A 1 100 ? -12.963 -4.034 -26.046 1.00 64.31 100 GLY A CA 1
ATOM 790 C C . GLY A 1 100 ? -14.143 -4.987 -26.202 1.00 64.31 100 GLY A C 1
ATOM 791 O O . GLY A 1 100 ? -14.556 -5.226 -27.328 1.00 64.31 100 GLY A O 1
ATOM 792 N N . SER A 1 101 ? -14.672 -5.465 -25.061 1.00 60.00 101 SER A N 1
ATOM 793 C CA . SER A 1 101 ? -15.992 -6.073 -24.725 1.00 60.00 101 SER A CA 1
ATOM 794 C C . SER A 1 101 ? -16.767 -6.960 -25.727 1.00 60.00 101 SER A C 1
ATOM 796 O O . SER A 1 101 ? -17.799 -7.522 -25.362 1.00 60.00 101 SER A O 1
ATOM 798 N N . SER A 1 102 ? -16.292 -7.133 -26.952 1.00 58.78 102 SER A N 1
ATOM 799 C CA . SER A 1 102 ? -17.040 -7.618 -28.111 1.00 58.78 102 SER A CA 1
ATOM 800 C C . SER A 1 102 ? -16.607 -9.011 -28.553 1.00 58.78 102 SER A C 1
ATOM 802 O O . SER A 1 102 ? -17.295 -9.636 -29.357 1.00 58.78 102 SER A O 1
ATOM 804 N N . CYS A 1 103 ? -15.531 -9.560 -27.977 1.00 50.84 103 CYS A N 1
ATOM 805 C CA . CYS A 1 103 ? -15.240 -10.980 -28.117 1.00 50.84 103 CYS A CA 1
ATOM 806 C C . CYS A 1 103 ? -16.212 -11.795 -27.242 1.00 50.84 103 CYS A C 1
ATOM 808 O O . CYS A 1 103 ? -16.183 -11.669 -26.011 1.00 50.84 103 CYS A O 1
ATOM 810 N N . PRO A 1 104 ? -17.081 -12.638 -27.835 1.00 50.94 104 PRO A N 1
ATOM 811 C CA . PRO A 1 104 ? -18.004 -13.469 -27.076 1.00 50.94 104 PRO A CA 1
ATOM 812 C C . PRO A 1 104 ? -17.217 -14.367 -26.114 1.00 50.94 104 PRO A C 1
ATOM 814 O O . PRO A 1 104 ? -16.253 -15.026 -26.500 1.00 50.94 104 PRO A O 1
ATOM 817 N N . ARG A 1 105 ? -17.630 -14.371 -24.839 1.00 55.09 105 ARG A N 1
ATOM 818 C CA . ARG A 1 105 ? -17.064 -15.139 -23.712 1.00 55.09 105 ARG A CA 1
ATOM 819 C C . ARG A 1 105 ? -17.218 -16.663 -23.888 1.00 55.09 105 ARG A C 1
ATOM 821 O O . ARG A 1 105 ? -17.804 -17.335 -23.045 1.00 55.09 105 ARG A O 1
ATOM 828 N N . THR A 1 106 ? -16.699 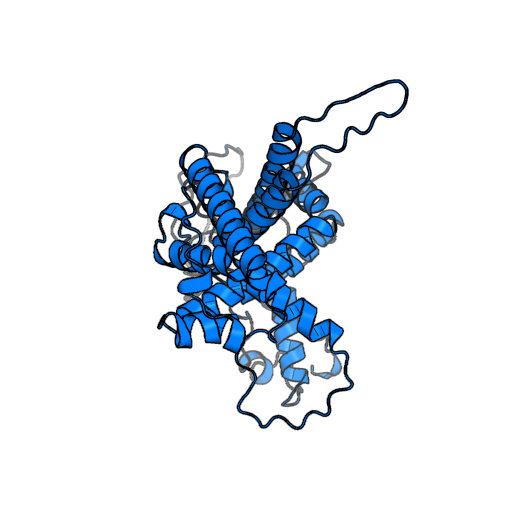-17.240 -24.965 1.00 50.19 106 THR A N 1
ATOM 829 C CA . THR A 1 106 ? -16.719 -18.691 -25.217 1.00 50.19 106 THR A CA 1
ATOM 830 C C . THR A 1 106 ? -15.431 -19.397 -24.795 1.00 50.19 106 THR A C 1
ATOM 832 O O . THR A 1 106 ? -15.166 -20.509 -25.243 1.00 50.19 106 THR A O 1
ATOM 835 N N . GLN A 1 107 ? -14.633 -18.810 -23.898 1.00 49.44 107 GLN A N 1
ATOM 836 C CA . GLN A 1 107 ? -13.504 -19.517 -23.290 1.00 49.44 107 GLN A CA 1
ATOM 837 C C . GLN A 1 107 ? -13.919 -20.148 -21.957 1.00 49.44 107 GLN A C 1
ATOM 839 O O . GLN A 1 107 ? -14.347 -19.475 -21.021 1.00 49.44 107 GLN A O 1
ATOM 844 N N . GLY A 1 108 ? -13.830 -21.479 -21.900 1.00 60.00 108 GLY A N 1
ATOM 845 C CA . GLY A 1 108 ? -14.136 -22.273 -20.715 1.00 60.00 108 GLY A CA 1
ATOM 846 C C . GLY A 1 108 ? -13.288 -21.880 -19.500 1.00 60.00 108 GLY A C 1
ATOM 847 O O . GLY A 1 108 ? -12.213 -21.303 -19.632 1.00 60.00 108 GLY A O 1
ATOM 848 N N . LYS A 1 109 ? -13.769 -22.258 -18.307 1.00 60.88 109 LYS A N 1
ATOM 849 C CA . LYS A 1 109 ? -13.255 -21.945 -16.950 1.00 60.88 109 LYS A CA 1
ATOM 850 C C . LYS A 1 109 ? -11.759 -22.243 -16.664 1.00 60.88 109 LYS A C 1
ATOM 852 O O . LYS A 1 109 ? -11.355 -22.191 -15.511 1.00 60.88 109 LYS A O 1
ATOM 857 N N . LYS A 1 110 ? -10.940 -22.594 -17.661 1.00 56.88 110 LYS A N 1
ATOM 858 C CA . LYS A 1 110 ? -9.525 -22.976 -17.518 1.00 56.88 110 LYS A CA 1
ATOM 859 C C . LYS A 1 110 ? -8.514 -21.895 -17.942 1.00 56.88 110 LYS A C 1
ATOM 861 O O . LYS A 1 110 ? -7.325 -22.134 -17.788 1.00 56.88 110 LYS A O 1
ATOM 866 N N . SER A 1 111 ? -8.942 -20.733 -18.447 1.00 56.09 111 SER A N 1
ATOM 867 C CA . SER A 1 111 ? -8.042 -19.729 -19.049 1.00 56.09 111 SER A CA 1
ATOM 868 C C . SER A 1 111 ? -8.169 -18.337 -18.418 1.00 56.09 111 SER A C 1
ATOM 870 O O . SER A 1 111 ? -8.554 -17.375 -19.073 1.00 56.09 111 SER A O 1
ATOM 872 N N . THR A 1 112 ? -7.856 -18.211 -17.130 1.00 76.69 112 THR A N 1
ATOM 873 C CA . THR A 1 112 ? -7.646 -16.893 -16.493 1.00 76.69 112 THR A CA 1
ATOM 874 C C . THR A 1 112 ? -6.384 -16.897 -15.642 1.00 76.69 112 THR A C 1
ATOM 876 O O . THR A 1 112 ? -6.340 -16.301 -14.569 1.00 76.69 112 THR A O 1
ATOM 879 N N . ARG A 1 113 ? -5.353 -17.624 -16.083 1.00 89.00 113 ARG A N 1
ATOM 880 C CA . ARG A 1 113 ? -4.027 -17.463 -15.499 1.00 89.00 113 ARG A CA 1
ATOM 881 C C . ARG A 1 113 ? -3.451 -16.159 -16.035 1.00 89.00 113 ARG A C 1
ATOM 883 O O . ARG A 1 113 ? -3.539 -15.904 -17.232 1.00 89.00 113 ARG A O 1
ATOM 890 N N . SER A 1 114 ? -2.896 -15.334 -15.159 1.00 93.56 114 SER A N 1
ATOM 891 C CA . SER A 1 114 ? -2.220 -14.117 -15.593 1.00 93.56 114 SER A CA 1
ATOM 892 C C . SER A 1 114 ? -0.993 -14.450 -16.450 1.00 93.56 114 SER A C 1
ATOM 894 O O . SER A 1 114 ? -0.393 -15.527 -16.328 1.00 93.56 114 SER A O 1
ATOM 896 N N . VAL A 1 115 ? -0.568 -13.480 -17.260 1.00 93.81 115 VAL A N 1
ATOM 897 C CA . VAL A 1 115 ? 0.685 -13.571 -18.017 1.00 93.81 115 VAL A CA 1
ATOM 898 C C . VAL A 1 115 ? 1.893 -13.803 -17.104 1.00 93.81 115 VAL A C 1
ATOM 900 O O . VAL A 1 115 ? 2.765 -14.602 -17.432 1.00 93.81 115 VAL A O 1
ATOM 903 N N . ILE A 1 116 ? 1.907 -13.186 -15.918 1.00 95.44 116 ILE A N 1
ATOM 904 C CA . ILE A 1 116 ? 2.999 -13.321 -14.948 1.00 95.44 116 ILE A CA 1
ATOM 905 C C . ILE A 1 116 ? 3.066 -14.732 -14.389 1.00 95.44 116 ILE A C 1
ATOM 907 O O . ILE A 1 116 ? 4.133 -15.342 -14.379 1.00 95.44 116 ILE A O 1
ATOM 911 N N . THR A 1 117 ? 1.929 -15.295 -13.981 1.00 95.69 117 THR A N 1
ATOM 912 C CA . THR A 1 117 ? 1.914 -16.651 -13.437 1.00 95.69 117 THR A CA 1
ATOM 913 C C . THR A 1 117 ? 2.242 -17.679 -14.525 1.00 95.69 117 THR A C 1
ATOM 915 O O . THR A 1 117 ? 2.948 -18.647 -14.246 1.00 95.69 117 THR A O 1
ATOM 918 N N . HIS A 1 118 ? 1.799 -17.469 -15.769 1.00 93.38 118 HIS A N 1
ATOM 919 C CA . HIS A 1 118 ? 2.223 -18.307 -16.891 1.00 93.38 118 HIS A CA 1
ATOM 920 C C . HIS A 1 118 ? 3.741 -18.216 -17.122 1.00 93.38 118 HIS A C 1
ATOM 922 O O . HIS A 1 118 ? 4.423 -19.239 -17.125 1.00 93.38 118 HIS A O 1
ATOM 928 N N . MET A 1 119 ? 4.295 -17.006 -17.223 1.00 93.31 119 MET A N 1
ATOM 929 C CA . MET A 1 119 ? 5.728 -16.796 -17.439 1.00 93.31 119 MET A CA 1
ATOM 930 C C . MET A 1 119 ? 6.572 -17.406 -16.312 1.00 93.31 119 MET A C 1
ATOM 932 O O . MET A 1 119 ? 7.493 -18.185 -16.550 1.00 93.31 119 MET A O 1
ATOM 936 N N . MET A 1 120 ? 6.241 -17.107 -15.059 1.00 95.19 120 MET A N 1
ATOM 937 C CA . MET A 1 120 ? 7.040 -17.547 -13.920 1.00 95.19 120 MET A CA 1
ATOM 938 C C . MET A 1 120 ? 6.940 -19.051 -13.675 1.00 95.19 120 MET A C 1
ATOM 940 O O . MET A 1 120 ? 7.955 -19.693 -13.416 1.00 95.19 120 MET A O 1
ATOM 944 N N . VAL A 1 121 ? 5.750 -19.643 -13.769 1.00 95.31 121 VAL A N 1
ATOM 945 C CA . VAL A 1 121 ? 5.570 -21.056 -13.411 1.00 95.31 121 VAL A CA 1
ATOM 946 C C . VAL A 1 121 ? 5.760 -21.980 -14.609 1.00 95.31 121 VAL A C 1
ATOM 948 O O . VAL A 1 121 ? 6.411 -23.016 -14.477 1.00 95.31 121 VAL A O 1
ATOM 951 N N . ASP A 1 122 ? 5.223 -21.633 -15.779 1.00 92.25 122 ASP A N 1
ATOM 952 C CA . ASP A 1 122 ? 5.256 -22.534 -16.934 1.00 92.25 122 ASP A CA 1
ATOM 953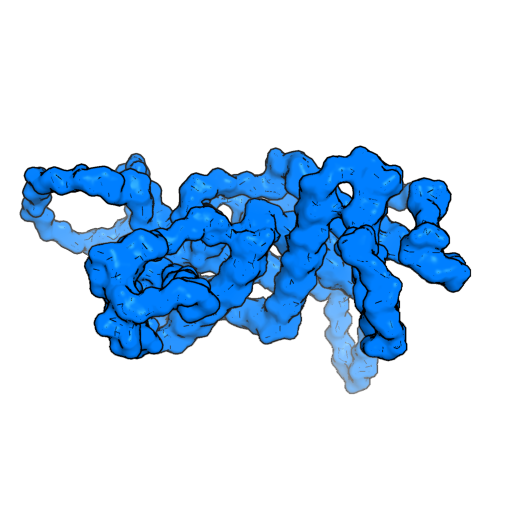 C C . ASP A 1 122 ? 6.569 -22.412 -17.699 1.00 92.25 122 ASP A C 1
ATOM 955 O O . ASP A 1 122 ? 7.146 -23.446 -18.044 1.00 92.25 122 ASP A O 1
ATOM 959 N N . GLN A 1 123 ? 7.073 -21.190 -17.899 1.00 90.94 123 GLN A N 1
ATOM 960 C CA . GLN A 1 123 ? 8.319 -20.958 -18.638 1.00 90.94 123 GLN A CA 1
ATOM 961 C C . GLN A 1 123 ? 9.540 -21.048 -17.713 1.00 90.94 123 GLN A C 1
ATOM 963 O O . GLN A 1 123 ? 10.438 -21.854 -17.942 1.00 90.94 123 GLN A O 1
ATOM 968 N N . LEU A 1 124 ? 9.544 -20.292 -16.610 1.00 91.81 124 LEU A N 1
ATOM 969 C CA . LEU A 1 124 ? 10.694 -20.209 -15.700 1.00 91.81 124 LEU A CA 1
ATOM 970 C C . LEU A 1 124 ? 10.745 -21.291 -14.613 1.00 91.81 124 LEU A C 1
ATOM 972 O O . LEU A 1 124 ? 11.723 -21.351 -13.864 1.00 91.81 124 LEU A O 1
ATOM 976 N N . LYS A 1 125 ? 9.703 -22.125 -14.493 1.00 94.88 125 LYS A N 1
ATOM 977 C CA . LYS A 1 125 ? 9.585 -23.182 -13.468 1.00 94.88 125 LYS A CA 1
ATOM 978 C C . LYS A 1 125 ? 9.782 -22.674 -12.030 1.00 94.88 125 LYS A C 1
ATOM 980 O O . LYS A 1 125 ? 10.289 -23.394 -11.171 1.00 94.88 125 LYS A O 1
ATOM 985 N N . ARG A 1 126 ? 9.385 -21.429 -11.754 1.00 96.38 126 ARG A N 1
ATOM 986 C CA . ARG A 1 126 ? 9.393 -20.839 -10.410 1.00 96.38 126 ARG A CA 1
ATOM 987 C C . ARG A 1 126 ? 8.176 -21.298 -9.600 1.00 96.38 126 ARG A C 1
ATOM 989 O O . ARG A 1 126 ? 7.148 -21.651 -10.183 1.00 96.38 126 ARG A O 1
ATOM 996 N N . PRO A 1 127 ? 8.268 -21.291 -8.259 1.00 97.69 127 PRO A N 1
ATOM 997 C CA . PRO A 1 127 ? 7.127 -21.569 -7.392 1.00 97.69 127 PRO A CA 1
ATOM 998 C C . PRO A 1 127 ? 5.935 -20.643 -7.680 1.00 97.69 127 PRO A C 1
ATOM 1000 O O . PRO A 1 127 ? 6.119 -19.453 -7.931 1.00 97.69 127 PRO A O 1
ATOM 1003 N N . SER A 1 128 ? 4.704 -21.157 -7.575 1.00 97.06 128 SER A N 1
ATOM 1004 C CA . SER A 1 128 ? 3.489 -20.341 -7.757 1.00 97.06 128 SER A CA 1
ATOM 1005 C C . SER A 1 128 ? 3.398 -19.187 -6.758 1.00 97.06 128 SER A C 1
ATOM 1007 O O . SER A 1 128 ? 2.979 -18.097 -7.131 1.00 97.06 128 SER A O 1
ATOM 1009 N N . ARG A 1 129 ? 3.872 -19.399 -5.523 1.00 97.25 129 ARG A N 1
ATOM 1010 C CA . ARG A 1 129 ? 3.931 -18.366 -4.478 1.00 97.25 129 ARG A CA 1
ATOM 1011 C C . ARG A 1 129 ? 4.764 -17.148 -4.895 1.00 97.25 129 ARG A C 1
ATOM 1013 O O . ARG A 1 129 ? 4.386 -16.029 -4.572 1.00 97.25 129 ARG A O 1
ATOM 1020 N N . ASP A 1 130 ? 5.858 -17.358 -5.635 1.00 97.88 130 ASP A N 1
ATOM 1021 C CA . ASP A 1 130 ? 6.722 -16.273 -6.110 1.00 97.88 130 ASP A CA 1
ATOM 1022 C C . ASP A 1 130 ? 5.987 -15.475 -7.196 1.00 97.88 130 ASP A C 1
ATOM 1024 O O . ASP A 1 130 ? 6.040 -14.252 -7.192 1.00 97.88 130 ASP A O 1
ATOM 1028 N N . ALA A 1 131 ? 5.233 -16.148 -8.074 1.00 97.25 131 ALA A N 1
ATOM 1029 C CA . ALA A 1 131 ? 4.426 -15.482 -9.095 1.00 97.25 131 ALA A CA 1
ATOM 1030 C C . ALA A 1 131 ? 3.289 -14.637 -8.505 1.00 97.25 131 ALA A C 1
ATOM 1032 O O . ALA A 1 131 ? 3.099 -13.485 -8.895 1.00 97.25 131 ALA A O 1
ATOM 1033 N N . GLU A 1 132 ? 2.565 -15.187 -7.529 1.00 97.38 132 GLU A N 1
ATOM 1034 C CA . GLU A 1 132 ? 1.514 -14.468 -6.805 1.00 97.38 132 GLU A CA 1
ATOM 1035 C C . GLU A 1 132 ? 2.080 -13.272 -6.029 1.00 97.38 132 GLU A C 1
ATOM 1037 O O . GLU A 1 132 ? 1.480 -12.197 -6.009 1.00 97.38 132 GLU A O 1
ATOM 1042 N N . ALA A 1 133 ? 3.245 -13.438 -5.399 1.00 97.88 133 ALA A N 1
ATOM 1043 C CA . ALA A 1 133 ? 3.924 -12.369 -4.683 1.00 97.88 133 ALA A CA 1
ATOM 1044 C C . ALA A 1 133 ? 4.406 -11.261 -5.636 1.00 97.88 133 ALA A C 1
ATOM 1046 O O . ALA A 1 133 ? 4.126 -10.092 -5.374 1.00 97.88 133 ALA A O 1
ATOM 1047 N N . SER A 1 134 ? 5.023 -11.604 -6.773 1.00 98.19 134 SER A N 1
ATOM 1048 C CA . SER A 1 134 ? 5.425 -10.625 -7.791 1.00 98.19 134 SER A CA 1
ATOM 1049 C C . SER A 1 134 ? 4.224 -9.859 -8.340 1.00 98.19 134 SER A C 1
ATOM 1051 O O . SER A 1 134 ? 4.270 -8.637 -8.430 1.00 98.19 134 SER A O 1
ATOM 1053 N N . GLU A 1 135 ? 3.106 -10.528 -8.630 1.00 97.81 135 GLU A N 1
ATOM 1054 C CA . GLU A 1 135 ? 1.882 -9.839 -9.049 1.00 97.81 135 GLU A CA 1
ATOM 1055 C C . GLU A 1 135 ? 1.321 -8.889 -7.999 1.00 97.81 135 GLU A C 1
ATOM 1057 O O . GLU A 1 135 ? 0.833 -7.813 -8.352 1.00 97.81 135 GLU A O 1
ATOM 1062 N N . ARG A 1 136 ? 1.335 -9.293 -6.723 1.00 98.12 136 ARG A N 1
ATOM 1063 C CA . ARG A 1 136 ? 0.898 -8.417 -5.635 1.00 98.12 136 ARG A CA 1
ATOM 1064 C C . ARG A 1 136 ? 1.790 -7.184 -5.556 1.00 98.12 136 ARG A C 1
ATOM 1066 O O . ARG A 1 136 ? 1.238 -6.091 -5.483 1.00 98.12 136 ARG A O 1
ATOM 1073 N N . ILE A 1 137 ? 3.115 -7.347 -5.644 1.00 98.56 137 ILE A N 1
ATOM 1074 C CA . ILE A 1 137 ? 4.079 -6.233 -5.669 1.00 98.56 137 ILE A CA 1
ATOM 1075 C C . ILE A 1 137 ? 3.752 -5.279 -6.812 1.00 98.56 137 ILE A C 1
ATOM 1077 O O . ILE A 1 137 ? 3.563 -4.095 -6.565 1.00 98.56 137 ILE A O 1
ATOM 1081 N N . MET A 1 138 ? 3.606 -5.787 -8.039 1.00 98.50 138 MET A N 1
ATOM 1082 C CA . MET A 1 138 ? 3.317 -4.937 -9.194 1.00 98.50 138 MET A CA 1
ATOM 1083 C C . MET A 1 138 ? 1.971 -4.199 -9.050 1.00 98.50 138 MET A C 1
ATOM 1085 O O . MET A 1 138 ? 1.871 -3.032 -9.406 1.00 98.50 138 MET A O 1
ATOM 1089 N N . LYS A 1 139 ? 0.914 -4.861 -8.545 1.00 98.06 139 LYS A N 1
ATOM 1090 C CA . LYS A 1 139 ? -0.408 -4.228 -8.338 1.00 98.06 139 LYS A CA 1
ATOM 1091 C C . LYS A 1 139 ? -0.343 -3.148 -7.257 1.00 98.06 139 LYS A C 1
ATOM 1093 O O . LYS A 1 139 ? -0.933 -2.090 -7.417 1.00 98.06 139 LYS A O 1
ATOM 1098 N N . ALA A 1 140 ? 0.368 -3.417 -6.166 1.00 98.38 140 ALA A N 1
ATOM 1099 C CA . ALA A 1 140 ? 0.570 -2.447 -5.098 1.00 98.38 140 ALA A CA 1
ATOM 1100 C C . ALA A 1 140 ? 1.454 -1.274 -5.548 1.00 98.38 140 ALA A C 1
ATOM 1102 O O . ALA A 1 140 ? 1.189 -0.151 -5.140 1.00 98.38 140 ALA A O 1
ATOM 1103 N N . ALA A 1 141 ? 2.438 -1.503 -6.424 1.00 98.38 141 ALA A N 1
ATOM 1104 C CA . ALA A 1 141 ? 3.222 -0.437 -7.042 1.00 98.38 141 ALA A CA 1
ATOM 1105 C C . ALA A 1 141 ? 2.332 0.507 -7.871 1.00 98.38 141 ALA A C 1
ATOM 1107 O O . ALA A 1 141 ? 2.389 1.719 -7.680 1.00 98.38 141 ALA A O 1
ATOM 1108 N N . ASP A 1 142 ? 1.411 -0.036 -8.682 1.00 98.12 142 ASP A N 1
ATOM 1109 C CA . ASP A 1 142 ? 0.427 0.799 -9.388 1.00 98.12 142 ASP A CA 1
ATOM 1110 C C . ASP A 1 142 ? -0.464 1.578 -8.410 1.00 98.12 142 ASP A C 1
ATOM 1112 O O . ASP A 1 142 ? -0.852 2.711 -8.685 1.00 98.12 142 ASP A O 1
ATOM 1116 N N . ASP A 1 143 ? -0.862 0.956 -7.296 1.00 98.00 143 ASP A N 1
ATOM 1117 C CA . ASP A 1 143 ? -1.698 1.596 -6.279 1.00 98.00 143 ASP A CA 1
ATOM 1118 C C . ASP A 1 143 ? -0.942 2.750 -5.598 1.00 98.00 143 ASP A C 1
ATOM 1120 O O . ASP A 1 143 ? -1.505 3.835 -5.461 1.00 98.00 143 ASP A O 1
ATOM 1124 N N . PHE A 1 144 ? 0.337 2.564 -5.252 1.00 98.00 144 PHE A N 1
ATOM 1125 C CA . PHE A 1 144 ? 1.194 3.624 -4.718 1.00 98.00 144 PHE A CA 1
ATOM 1126 C C . PHE A 1 144 ? 1.413 4.748 -5.726 1.00 98.00 144 PHE A C 1
ATOM 1128 O O . PHE A 1 144 ? 1.229 5.908 -5.370 1.00 98.00 144 PHE A O 1
ATOM 1135 N N . THR A 1 145 ? 1.695 4.431 -6.991 1.00 97.38 145 THR A N 1
ATOM 1136 C CA . THR A 1 145 ? 1.810 5.444 -8.051 1.00 97.38 145 THR A CA 1
ATOM 1137 C C . THR A 1 145 ? 0.517 6.256 -8.174 1.00 97.38 145 THR A C 1
ATOM 1139 O O . THR A 1 145 ? 0.556 7.483 -8.266 1.00 97.38 145 THR A O 1
ATOM 1142 N N . ARG A 1 146 ? -0.656 5.608 -8.115 1.00 97.38 146 ARG A N 1
ATOM 1143 C CA . ARG A 1 146 ? -1.949 6.315 -8.149 1.00 97.38 146 ARG A CA 1
ATOM 1144 C C . ARG A 1 146 ? -2.176 7.195 -6.926 1.00 97.38 146 ARG A C 1
ATOM 1146 O O . ARG A 1 146 ? -2.707 8.290 -7.084 1.00 97.38 146 ARG A O 1
ATOM 1153 N N . LEU A 1 147 ? -1.773 6.756 -5.735 1.00 95.94 147 LEU A N 1
ATOM 1154 C CA . LEU A 1 147 ? -1.813 7.606 -4.545 1.00 95.94 147 LEU A CA 1
ATOM 1155 C C . LEU A 1 147 ? -0.883 8.815 -4.733 1.00 95.94 147 LEU A C 1
ATOM 1157 O O . LEU A 1 147 ? -1.344 9.948 -4.681 1.00 95.94 147 LEU A O 1
ATOM 1161 N N . MET A 1 148 ? 0.386 8.610 -5.082 1.00 95.06 148 MET A N 1
ATOM 1162 C CA . MET A 1 148 ? 1.343 9.705 -5.288 1.00 95.06 148 MET A CA 1
ATOM 1163 C C . MET A 1 148 ? 0.870 10.727 -6.333 1.00 95.06 148 MET A C 1
ATOM 1165 O O . MET A 1 148 ? 0.946 11.931 -6.104 1.00 95.06 148 MET A O 1
ATOM 1169 N N . THR A 1 149 ? 0.311 10.264 -7.452 1.00 94.06 149 THR A N 1
ATOM 1170 C CA . THR A 1 149 ? -0.186 11.136 -8.534 1.00 94.06 149 THR A CA 1
ATOM 1171 C C . THR A 1 149 ? -1.521 11.819 -8.228 1.00 94.06 149 THR A C 1
ATOM 1173 O O . THR A 1 149 ? -1.848 12.816 -8.867 1.00 94.06 149 THR A O 1
ATOM 1176 N N . SER A 1 150 ? -2.280 11.348 -7.233 1.00 94.12 150 SER A N 1
ATOM 1177 C CA . SER A 1 150 ? -3.544 11.976 -6.810 1.00 94.12 150 SER A CA 1
ATOM 1178 C C . SER A 1 150 ? -3.349 13.127 -5.807 1.00 94.12 150 SER A C 1
ATOM 1180 O O . SER A 1 150 ? -4.323 13.591 -5.221 1.00 94.12 150 SER A O 1
ATOM 1182 N N . GLY A 1 151 ? -2.111 13.595 -5.596 1.00 90.25 151 GLY A N 1
ATOM 1183 C CA . GLY A 1 151 ? -1.790 14.717 -4.701 1.00 90.25 151 GLY A CA 1
ATOM 1184 C C . GLY A 1 151 ? -1.540 14.322 -3.244 1.00 90.25 151 GLY A C 1
ATOM 1185 O O . GLY A 1 151 ? -1.488 15.187 -2.366 1.00 90.25 151 GLY A O 1
ATOM 1186 N N . PHE A 1 152 ? -1.382 13.025 -2.962 1.00 87.88 152 PHE A N 1
ATOM 1187 C CA . PHE A 1 152 ? -1.103 12.547 -1.608 1.00 87.88 152 PHE A CA 1
ATOM 1188 C C . PHE A 1 152 ? 0.308 12.885 -1.116 1.00 87.88 152 PHE A C 1
ATOM 1190 O O . PHE A 1 152 ? 0.537 12.840 0.087 1.00 87.88 152 PHE A O 1
ATOM 1197 N N . ASP A 1 153 ? 1.221 13.308 -1.994 1.00 85.12 153 ASP A N 1
ATOM 1198 C CA . ASP A 1 153 ? 2.515 13.868 -1.593 1.00 85.12 153 ASP A CA 1
ATOM 1199 C C . ASP A 1 153 ? 2.339 15.099 -0.688 1.00 85.12 153 ASP A C 1
ATOM 1201 O O . ASP A 1 153 ? 2.988 15.211 0.354 1.00 85.12 153 ASP A O 1
ATOM 1205 N N . SER A 1 154 ? 1.387 15.977 -1.018 1.00 88.88 154 SER A N 1
ATOM 1206 C CA . SER A 1 154 ? 1.040 17.129 -0.178 1.00 88.88 154 SER A CA 1
ATOM 1207 C C . SER A 1 154 ? 0.475 16.717 1.187 1.00 88.88 154 SER A C 1
ATOM 1209 O O . SER A 1 154 ? 0.794 17.338 2.202 1.00 88.88 154 SER A O 1
ATOM 1211 N N . MET A 1 155 ? -0.322 15.643 1.230 1.00 88.81 155 MET A N 1
ATOM 1212 C CA . MET A 1 155 ? -0.914 15.128 2.464 1.00 88.81 155 MET A CA 1
ATOM 1213 C C . MET A 1 155 ? 0.140 14.487 3.366 1.00 88.81 155 MET A C 1
ATOM 1215 O O . MET A 1 155 ? 0.202 14.802 4.552 1.00 88.81 155 MET A O 1
ATOM 1219 N N . SER A 1 156 ? 1.019 13.653 2.804 1.00 86.81 156 SER A N 1
ATOM 1220 C CA . SER A 1 156 ? 2.154 13.081 3.530 1.00 86.81 156 SER A CA 1
ATOM 1221 C C . SER A 1 156 ? 3.015 14.173 4.157 1.00 86.81 156 SER A C 1
ATOM 1223 O O . SER A 1 156 ? 3.349 14.086 5.335 1.00 86.81 156 SER A O 1
ATOM 1225 N N . MET A 1 157 ? 3.300 15.251 3.419 1.00 89.44 157 MET A N 1
ATOM 1226 C CA . MET A 1 157 ? 4.030 16.394 3.968 1.00 89.44 157 MET A CA 1
ATOM 1227 C C . MET A 1 157 ? 3.269 17.095 5.098 1.00 89.44 157 MET A C 1
ATOM 1229 O O . MET A 1 157 ? 3.876 17.403 6.119 1.00 89.44 157 MET A O 1
ATOM 1233 N N . LYS A 1 158 ? 1.952 17.319 4.972 1.00 90.44 158 LYS A N 1
ATOM 1234 C CA . LYS A 1 158 ? 1.133 17.897 6.057 1.00 90.44 158 LYS A CA 1
ATOM 1235 C C . LYS A 1 158 ? 1.176 17.047 7.330 1.00 90.44 158 LYS A C 1
ATOM 1237 O O . LYS A 1 158 ? 1.319 17.605 8.415 1.00 90.44 158 LYS A O 1
ATOM 1242 N N . ILE A 1 159 ? 1.062 15.725 7.192 1.00 89.19 159 ILE A N 1
ATOM 1243 C CA . ILE A 1 159 ? 1.122 14.763 8.303 1.00 89.19 159 ILE A CA 1
ATOM 1244 C C . ILE A 1 159 ? 2.460 14.874 9.026 1.00 89.19 159 ILE A C 1
ATOM 1246 O O . ILE A 1 159 ? 2.482 15.016 10.247 1.00 89.19 159 ILE A O 1
ATOM 1250 N N . LEU A 1 160 ? 3.560 14.874 8.267 1.00 89.06 160 LEU A N 1
ATOM 1251 C CA . LEU A 1 160 ? 4.908 14.998 8.818 1.00 89.06 160 LEU A CA 1
ATOM 1252 C C . LEU A 1 160 ? 5.124 16.352 9.503 1.00 89.06 160 LEU A C 1
ATOM 1254 O O . LEU A 1 160 ? 5.626 16.397 10.620 1.00 89.06 160 LEU A O 1
ATOM 1258 N N . LEU A 1 161 ? 4.715 17.451 8.863 1.00 89.12 161 LEU A N 1
ATOM 1259 C CA . LEU A 1 161 ? 4.869 18.807 9.405 1.00 89.12 161 LEU A CA 1
ATOM 1260 C C . LEU A 1 161 ? 4.015 19.062 10.651 1.00 89.12 161 LEU A C 1
ATOM 1262 O O . LEU A 1 161 ? 4.355 19.927 11.451 1.00 89.12 161 LEU A O 1
ATOM 1266 N N . SER A 1 162 ? 2.912 18.332 10.804 1.00 89.62 162 SER A N 1
ATOM 1267 C CA . SER A 1 162 ? 2.003 18.458 11.950 1.00 89.62 162 SER A CA 1
ATOM 1268 C C . SER A 1 162 ? 2.228 17.371 13.001 1.00 89.62 162 SER A C 1
ATOM 1270 O O . SER A 1 162 ? 1.442 17.250 13.942 1.00 89.62 162 SER A O 1
ATOM 1272 N N . GLU A 1 163 ? 3.282 16.569 12.816 1.00 91.94 163 GLU A N 1
ATOM 1273 C CA . GLU A 1 163 ? 3.718 15.487 13.699 1.00 91.94 163 GLU A CA 1
ATOM 1274 C C . GLU A 1 163 ? 2.567 14.565 14.136 1.00 91.94 163 GLU A C 1
ATOM 1276 O O . GLU A 1 163 ? 2.456 14.185 15.305 1.00 91.94 163 GLU A O 1
ATOM 1281 N N . ILE A 1 164 ? 1.675 14.223 13.198 1.00 93.69 164 ILE A N 1
ATOM 1282 C CA . ILE A 1 164 ? 0.577 13.293 13.478 1.00 93.69 164 ILE A CA 1
ATOM 1283 C C . ILE A 1 164 ? 1.157 11.896 13.578 1.00 93.69 164 ILE A C 1
ATOM 1285 O O . ILE A 1 164 ? 1.738 11.377 12.624 1.00 93.69 164 ILE A O 1
ATOM 1289 N N . ARG A 1 165 ? 0.964 11.295 14.744 1.00 94.94 165 ARG A N 1
ATOM 1290 C CA . ARG A 1 165 ? 1.610 10.057 15.134 1.00 94.94 165 ARG A CA 1
ATOM 1291 C C . ARG A 1 165 ? 0.635 9.072 15.749 1.00 94.94 165 ARG A C 1
ATOM 1293 O O . ARG A 1 165 ? -0.199 9.441 16.575 1.00 94.94 165 ARG A O 1
ATOM 1300 N N . VAL A 1 166 ? 0.800 7.811 15.377 1.00 94.12 166 VAL A N 1
ATOM 1301 C CA . VAL A 1 166 ? 0.111 6.645 15.924 1.00 94.12 166 VAL A CA 1
ATOM 1302 C C . VAL A 1 166 ? 1.184 5.676 16.407 1.00 94.12 166 VAL A C 1
ATOM 1304 O O . VAL A 1 166 ? 1.896 5.069 15.609 1.00 94.12 166 VAL A O 1
ATOM 1307 N N . PHE A 1 167 ? 1.305 5.532 17.722 1.00 91.06 167 PHE A N 1
ATOM 1308 C CA . PHE A 1 167 ? 2.333 4.710 18.356 1.00 91.06 167 PHE A CA 1
ATOM 1309 C C . PHE A 1 167 ? 1.712 3.519 19.067 1.00 91.06 167 PHE A C 1
ATOM 1311 O O . PHE A 1 167 ? 0.666 3.661 19.693 1.00 91.06 167 PHE A O 1
ATOM 1318 N N . ALA A 1 168 ? 2.378 2.365 19.026 1.00 89.81 168 ALA A N 1
ATOM 1319 C CA . ALA A 1 168 ? 2.038 1.234 19.882 1.00 89.81 168 ALA A CA 1
ATOM 1320 C C . ALA A 1 168 ? 3.058 1.113 21.013 1.00 89.81 168 ALA A C 1
ATOM 1322 O O . ALA A 1 168 ? 4.262 1.123 20.775 1.00 89.81 168 ALA A O 1
ATOM 1323 N N . HIS A 1 169 ? 2.566 0.961 22.234 1.00 88.50 169 HIS A N 1
ATOM 1324 C CA . HIS A 1 169 ? 3.374 0.764 23.429 1.00 88.50 169 HIS A CA 1
ATOM 1325 C C . HIS A 1 169 ? 3.498 -0.722 23.709 1.00 88.50 169 HIS A C 1
ATOM 1327 O O . HIS A 1 169 ? 2.490 -1.381 23.953 1.00 88.50 169 HIS A O 1
ATOM 1333 N N . HIS A 1 170 ? 4.707 -1.278 23.692 1.00 83.00 170 HIS A N 1
ATOM 1334 C CA . HIS A 1 170 ? 4.904 -2.691 23.999 1.00 83.00 170 HIS A CA 1
ATOM 1335 C C . HIS A 1 170 ? 4.841 -2.942 25.513 1.00 83.00 170 HIS A C 1
ATOM 1337 O O . HIS A 1 170 ? 5.541 -2.309 26.301 1.00 83.00 170 HIS A O 1
ATOM 1343 N N . ALA A 1 171 ? 4.011 -3.903 25.928 1.00 75.31 171 ALA A N 1
ATOM 1344 C CA . ALA A 1 171 ? 3.909 -4.322 27.322 1.00 75.31 171 ALA A CA 1
ATOM 1345 C C . ALA A 1 171 ? 5.233 -4.964 27.779 1.00 75.31 171 ALA A C 1
ATOM 1347 O O . ALA A 1 171 ? 5.482 -6.139 27.511 1.00 75.31 171 ALA A O 1
ATOM 1348 N N . GLY A 1 172 ? 6.096 -4.195 28.445 1.00 73.56 172 GLY A N 1
ATOM 1349 C CA . GLY A 1 172 ? 7.367 -4.692 28.984 1.00 73.56 172 GLY A CA 1
ATOM 1350 C C . GLY A 1 172 ? 8.559 -3.751 28.832 1.00 73.56 172 GLY A C 1
ATOM 1351 O O . GLY A 1 172 ? 9.575 -3.986 29.482 1.00 73.56 172 GLY A O 1
ATOM 1352 N N . GLU A 1 173 ? 8.444 -2.683 28.043 1.00 66.44 173 GLU A N 1
ATOM 1353 C CA . GLU A 1 173 ? 9.408 -1.583 28.095 1.00 66.44 173 GLU A CA 1
ATOM 1354 C C . GLU A 1 173 ? 9.059 -0.730 29.320 1.00 66.44 173 GLU A C 1
ATOM 1356 O O . GLU A 1 173 ? 8.094 0.030 29.324 1.00 66.44 173 GLU A O 1
ATOM 1361 N N . SER A 1 174 ? 9.771 -0.957 30.426 1.00 58.44 174 SER A N 1
ATOM 1362 C CA . SER A 1 174 ? 9.661 -0.120 31.620 1.00 58.44 174 SER A CA 1
ATOM 1363 C C . SER A 1 174 ? 9.966 1.327 31.239 1.00 58.44 174 SER A C 1
ATOM 1365 O O . SER A 1 174 ? 11.033 1.587 30.691 1.00 58.44 174 SER A O 1
ATOM 1367 N N . GLU A 1 175 ? 9.066 2.254 31.575 1.00 58.31 175 GLU A N 1
ATOM 1368 C CA . GLU A 1 175 ? 9.135 3.704 31.298 1.00 58.31 175 GLU A CA 1
ATOM 1369 C C . GLU A 1 175 ? 10.373 4.424 31.889 1.00 58.31 175 GLU A C 1
ATOM 1371 O O . GLU A 1 175 ? 10.486 5.642 31.791 1.00 58.31 175 GLU A O 1
ATOM 1376 N N . ASP A 1 176 ? 11.323 3.697 32.479 1.00 56.88 176 ASP A N 1
ATOM 1377 C CA . ASP A 1 176 ? 12.464 4.236 33.222 1.00 56.88 176 ASP A CA 1
ATOM 1378 C C . ASP A 1 176 ? 13.552 4.900 32.343 1.00 56.88 176 ASP A C 1
ATOM 1380 O O . ASP A 1 176 ? 14.532 5.400 32.892 1.00 56.88 176 ASP A O 1
ATOM 1384 N N . GLU A 1 177 ? 13.410 4.961 31.009 1.00 52.84 177 GLU A N 1
ATOM 1385 C CA . GLU A 1 177 ? 14.446 5.539 30.123 1.00 52.84 177 GLU A CA 1
ATOM 1386 C C . GLU A 1 177 ? 13.969 6.584 29.090 1.00 52.84 177 GLU A C 1
ATOM 1388 O O . GLU A 1 177 ? 14.782 7.099 28.321 1.00 52.84 177 GLU A O 1
ATOM 1393 N N . CYS A 1 178 ? 12.695 6.993 29.101 1.00 44.47 178 CYS A N 1
ATOM 1394 C CA . CYS A 1 178 ? 12.227 8.134 28.299 1.00 44.47 178 CYS A CA 1
ATOM 1395 C C . CYS A 1 178 ? 12.261 9.427 29.127 1.00 44.47 178 CYS A C 1
ATOM 1397 O O . CYS A 1 178 ? 11.225 9.968 29.509 1.00 44.47 178 CYS A O 1
ATOM 1399 N N . ASP A 1 179 ? 13.467 9.938 29.385 1.00 40.47 179 ASP A N 1
ATOM 1400 C CA . ASP A 1 179 ? 13.716 11.241 30.022 1.00 40.47 179 ASP A CA 1
ATOM 1401 C C . ASP A 1 179 ? 13.396 12.400 29.047 1.00 40.47 179 ASP A C 1
ATOM 1403 O O . ASP A 1 179 ? 14.245 13.201 28.657 1.00 40.47 179 ASP A O 1
ATOM 1407 N N . LEU A 1 180 ? 12.141 12.479 28.592 1.00 43.41 180 LEU A N 1
ATOM 1408 C CA . LEU A 1 180 ? 11.562 13.710 28.058 1.00 43.41 180 LEU A CA 1
ATOM 1409 C C . LEU A 1 180 ? 11.054 14.500 29.262 1.00 43.41 180 LEU A C 1
ATOM 1411 O O . LEU A 1 180 ? 9.906 14.357 29.672 1.00 43.41 180 LEU A O 1
ATOM 1415 N N . GLY A 1 181 ? 11.955 15.286 29.857 1.00 40.59 181 GLY A N 1
ATOM 1416 C CA . GLY A 1 181 ? 11.766 16.036 31.100 1.00 40.59 181 GLY A CA 1
ATOM 1417 C C . GLY A 1 181 ? 10.570 16.995 31.124 1.00 40.59 181 GLY A C 1
ATOM 1418 O O . GLY A 1 181 ? 10.734 18.215 31.088 1.00 40.59 181 GLY A O 1
ATOM 1419 N N . ILE A 1 182 ? 9.364 16.454 31.285 1.00 41.66 182 ILE A N 1
ATOM 1420 C CA . ILE A 1 182 ? 8.173 17.186 31.706 1.00 41.66 182 ILE A CA 1
ATOM 1421 C C . ILE A 1 182 ? 8.052 17.019 33.221 1.00 41.66 182 ILE A C 1
ATOM 1423 O O . ILE A 1 182 ? 7.557 16.031 33.755 1.00 41.66 182 ILE A O 1
ATOM 1427 N N . ILE A 1 183 ? 8.566 18.022 33.922 1.00 42.72 183 ILE A N 1
ATOM 1428 C CA . ILE A 1 183 ? 8.531 18.142 35.375 1.00 42.72 183 ILE A CA 1
ATOM 1429 C C . ILE A 1 183 ? 7.119 18.582 35.799 1.00 42.72 183 ILE A C 1
ATOM 1431 O O . ILE A 1 183 ? 6.719 19.701 35.477 1.00 42.72 183 ILE A O 1
ATOM 1435 N N . ASN A 1 184 ? 6.398 17.728 36.540 1.00 40.16 184 ASN A N 1
ATOM 1436 C CA . ASN A 1 184 ? 5.672 18.017 37.800 1.00 40.16 184 ASN A CA 1
ATOM 1437 C C . ASN A 1 184 ? 4.433 17.121 37.994 1.00 40.16 184 ASN A C 1
ATOM 1439 O O . ASN A 1 184 ? 3.514 17.158 37.182 1.00 40.16 184 ASN A O 1
ATOM 1443 N N . GLY A 1 185 ? 4.335 16.444 39.147 1.00 37.69 185 GLY A N 1
ATOM 1444 C CA . GLY A 1 185 ? 3.053 15.916 39.633 1.00 37.69 185 GLY A CA 1
ATOM 1445 C C . GLY A 1 185 ? 3.150 14.758 40.625 1.00 37.69 185 GLY A C 1
ATOM 1446 O O . GLY A 1 185 ? 3.219 13.604 40.231 1.00 37.69 185 GLY A O 1
ATOM 1447 N N . ASP A 1 186 ? 3.124 15.091 41.913 1.00 44.81 186 ASP A N 1
ATOM 1448 C CA . ASP A 1 186 ? 2.987 14.204 43.076 1.00 44.81 186 ASP A CA 1
ATOM 1449 C C . ASP A 1 186 ? 1.694 13.355 43.019 1.00 44.81 186 ASP A C 1
ATOM 1451 O O . ASP A 1 186 ? 0.646 13.864 42.619 1.00 44.81 186 ASP A O 1
ATOM 1455 N N . GLY A 1 187 ? 1.719 12.087 43.458 1.00 38.84 187 GLY A N 1
ATOM 1456 C CA . GLY A 1 187 ? 0.476 11.305 43.540 1.00 38.84 187 GLY A CA 1
ATOM 1457 C C . GLY A 1 187 ? 0.585 9.794 43.736 1.00 38.84 187 GLY A C 1
ATOM 1458 O O . GLY A 1 187 ? 0.339 9.014 42.822 1.00 38.84 187 GLY A O 1
ATOM 1459 N N . ARG A 1 188 ? 0.872 9.368 44.969 1.00 46.12 188 ARG A N 1
ATOM 1460 C CA . ARG A 1 188 ? 0.753 7.978 45.447 1.00 46.12 188 ARG A CA 1
ATOM 1461 C C . ARG A 1 188 ? -0.687 7.446 45.377 1.00 46.12 188 ARG A C 1
ATOM 1463 O O . ARG A 1 188 ? -1.592 8.109 45.875 1.00 46.12 188 ARG A O 1
ATOM 1470 N N . ASN A 1 189 ? -0.832 6.204 44.896 1.00 43.50 189 ASN A N 1
ATOM 1471 C CA . ASN A 1 189 ? -1.681 5.097 45.396 1.00 43.50 189 ASN A CA 1
ATOM 1472 C C . ASN A 1 189 ? -2.215 4.258 44.221 1.00 43.50 189 ASN A C 1
ATOM 1474 O O . ASN A 1 189 ? -3.225 4.609 43.618 1.00 43.50 189 ASN A O 1
ATOM 1478 N N . ARG A 1 190 ? -1.572 3.119 43.923 1.00 40.84 190 ARG A N 1
ATOM 1479 C CA . ARG A 1 190 ? -2.096 2.121 42.977 1.00 40.84 190 ARG A CA 1
ATOM 1480 C C . ARG A 1 190 ? -2.503 0.858 43.733 1.00 40.84 190 ARG A C 1
ATOM 1482 O O . ARG A 1 190 ? -1.684 0.198 44.363 1.00 40.84 190 ARG A O 1
ATOM 1489 N N . THR A 1 191 ? -3.799 0.586 43.700 1.00 43.94 191 THR A N 1
ATOM 1490 C CA . THR A 1 191 ? -4.482 -0.604 44.204 1.00 43.94 191 THR A CA 1
ATOM 1491 C C . THR A 1 191 ? -4.179 -1.811 43.314 1.00 43.94 191 THR A C 1
ATOM 1493 O O . THR A 1 191 ? -4.425 -1.776 42.111 1.00 43.94 191 THR A O 1
ATOM 1496 N N . GLU A 1 192 ? -3.685 -2.894 43.914 1.00 43.59 192 GLU A N 1
ATOM 1497 C CA . GLU A 1 192 ? -3.477 -4.194 43.267 1.00 43.59 192 GLU A CA 1
ATOM 1498 C C . GLU A 1 192 ? -4.831 -4.892 43.039 1.00 43.59 192 GLU A C 1
ATOM 1500 O O . GLU A 1 192 ? -5.358 -5.594 43.903 1.00 43.59 192 GLU A O 1
ATOM 1505 N N . GLY A 1 193 ? -5.439 -4.652 41.876 1.00 42.50 193 GLY A N 1
ATOM 1506 C CA . GLY A 1 193 ? -6.620 -5.361 41.384 1.00 42.50 193 GLY A CA 1
ATOM 1507 C C . GLY A 1 193 ? -6.246 -6.265 40.211 1.00 42.50 193 GLY A C 1
ATOM 1508 O O . GLY A 1 193 ? -5.472 -5.863 39.351 1.00 42.50 193 GLY A O 1
ATOM 1509 N N . LYS A 1 194 ? -6.789 -7.487 40.195 1.00 39.66 194 LYS A N 1
ATOM 1510 C CA . LYS A 1 194 ? -6.577 -8.540 39.187 1.00 39.66 194 LYS A CA 1
ATOM 1511 C C . LYS A 1 194 ? -6.613 -7.993 37.749 1.00 39.66 194 LYS A C 1
ATOM 1513 O O . LYS A 1 194 ? -7.684 -7.794 37.187 1.00 39.66 194 LYS A O 1
ATOM 1518 N N . MET A 1 195 ? -5.435 -7.780 37.169 1.00 40.88 195 MET A N 1
ATOM 1519 C CA . MET A 1 195 ? -5.241 -7.467 35.757 1.00 40.88 195 MET A CA 1
ATOM 1520 C C . MET A 1 195 ? -5.186 -8.785 34.978 1.00 40.88 195 MET A C 1
ATOM 1522 O O . MET A 1 195 ? -4.192 -9.509 34.975 1.00 40.88 195 MET A O 1
ATOM 1526 N N . GLU A 1 196 ? -6.328 -9.146 34.407 1.00 46.94 196 GLU A N 1
ATOM 1527 C CA . GLU A 1 196 ? -6.607 -10.430 33.772 1.00 46.94 196 GLU A CA 1
ATOM 1528 C C . GLU A 1 196 ? -6.329 -10.329 32.259 1.00 46.94 196 GLU A C 1
ATOM 1530 O O . GLU A 1 196 ? -7.057 -9.659 31.542 1.00 46.94 196 GLU A O 1
ATOM 1535 N N . GLN A 1 197 ? -5.233 -10.950 31.799 1.00 46.28 197 GLN A N 1
ATOM 1536 C CA . GLN A 1 197 ? -4.861 -11.350 30.418 1.00 46.28 197 GLN A CA 1
ATOM 1537 C C . GLN A 1 197 ? -4.921 -10.352 29.232 1.00 46.28 197 GLN A C 1
ATOM 1539 O O . GLN A 1 197 ? -4.233 -10.601 28.245 1.00 46.28 197 GLN A O 1
ATOM 1544 N N . GLN A 1 198 ? -5.600 -9.206 29.307 1.00 48.19 198 GLN A N 1
ATOM 1545 C CA . GLN A 1 198 ? -5.541 -8.142 28.284 1.00 48.19 198 GLN A CA 1
ATOM 1546 C C . GLN A 1 198 ? -4.221 -7.357 28.305 1.00 48.19 198 GLN A C 1
ATOM 1548 O O . GLN A 1 198 ? -3.914 -6.602 27.392 1.00 48.19 198 GLN A O 1
ATOM 1553 N N . GLN A 1 199 ? -3.405 -7.562 29.334 1.00 45.94 199 GLN A N 1
ATOM 1554 C CA . GLN A 1 199 ? -2.247 -6.730 29.641 1.00 45.94 199 GLN A CA 1
ATOM 1555 C C . GLN A 1 199 ? -0.961 -7.077 28.877 1.00 45.94 199 GLN A C 1
ATOM 1557 O O . GLN A 1 199 ? 0.071 -6.452 29.094 1.00 45.94 199 GLN A O 1
ATOM 1562 N N . LEU A 1 200 ? -1.008 -8.080 27.998 1.00 56.50 200 LEU A N 1
ATOM 1563 C CA . LEU A 1 200 ? 0.107 -8.432 27.112 1.00 56.50 200 LEU A CA 1
ATOM 1564 C C . LEU A 1 200 ? -0.045 -7.847 25.703 1.00 56.50 200 LEU A C 1
ATOM 1566 O O . LEU A 1 200 ? 0.910 -7.882 24.930 1.00 56.50 200 LEU A O 1
ATOM 1570 N N . GLN A 1 201 ? -1.219 -7.312 25.357 1.00 64.25 201 GLN A N 1
ATOM 1571 C CA . GLN A 1 201 ? -1.387 -6.549 24.127 1.00 64.25 201 GLN A CA 1
ATOM 1572 C C . GLN A 1 201 ? -1.008 -5.104 24.418 1.00 64.25 201 GLN A C 1
ATOM 1574 O O . GLN A 1 201 ? -1.581 -4.465 25.297 1.00 64.25 201 GLN A O 1
ATOM 1579 N N . GLY A 1 202 ? 0.007 -4.623 23.706 1.00 79.75 202 GLY A N 1
ATOM 1580 C CA . GLY A 1 202 ? 0.378 -3.219 23.742 1.00 79.75 202 GLY A CA 1
ATOM 1581 C C . GLY A 1 202 ? -0.817 -2.303 23.479 1.00 79.75 202 GLY A C 1
ATOM 1582 O O . GLY A 1 202 ? -1.753 -2.700 22.785 1.00 79.75 202 GLY A O 1
ATOM 1583 N N . TYR A 1 203 ? -0.804 -1.093 24.037 1.00 88.88 203 TYR A N 1
ATOM 1584 C CA . TYR A 1 203 ? -1.851 -0.105 23.770 1.00 88.88 203 TYR A CA 1
ATOM 1585 C C . TYR A 1 203 ? -1.403 0.849 22.664 1.00 88.88 203 TYR A C 1
ATOM 1587 O O . TYR A 1 203 ? -0.218 1.152 22.546 1.00 88.88 203 TYR A O 1
ATOM 1595 N N . ILE A 1 204 ? -2.341 1.312 21.839 1.00 93.12 204 ILE A N 1
ATOM 1596 C CA . ILE A 1 204 ? -2.066 2.305 20.799 1.00 93.12 204 ILE A CA 1
ATOM 1597 C C . ILE A 1 204 ? -2.424 3.687 21.348 1.00 93.12 204 ILE A C 1
ATOM 1599 O O . ILE A 1 204 ? -3.485 3.859 21.941 1.00 93.12 204 ILE A O 1
ATOM 1603 N N . SER A 1 205 ? -1.541 4.663 21.159 1.00 94.50 205 SER A N 1
ATOM 1604 C CA . SER A 1 205 ? -1.768 6.065 21.511 1.00 94.50 205 SER A CA 1
ATOM 1605 C C . SER A 1 205 ? -1.564 6.960 20.299 1.00 94.50 205 SER A C 1
ATOM 1607 O O . SER A 1 205 ? -0.658 6.718 19.498 1.00 94.50 205 SER A O 1
ATOM 1609 N N . CYS A 1 206 ? -2.341 8.033 20.223 1.00 96.44 206 CYS A N 1
ATOM 1610 C CA . CYS A 1 206 ? -2.295 8.984 19.123 1.00 96.44 206 CYS A CA 1
ATOM 1611 C C . CYS A 1 206 ? -1.866 10.364 19.624 1.00 96.44 206 CYS A C 1
ATOM 1613 O O . CYS A 1 206 ? -2.263 10.791 20.710 1.00 96.44 206 CYS A O 1
ATOM 1615 N N . SER A 1 207 ? -1.068 11.078 18.836 1.00 96.31 207 SER A N 1
ATOM 1616 C CA . SER A 1 207 ? -0.678 12.457 19.135 1.00 96.31 207 SER A CA 1
ATOM 1617 C C . SER A 1 207 ? -0.591 13.307 17.875 1.00 96.31 207 SER A C 1
ATOM 1619 O O . SER A 1 207 ? -0.302 12.789 16.800 1.00 96.31 207 SER A O 1
ATOM 1621 N N . MET A 1 208 ? -0.795 14.614 18.011 1.00 95.81 208 MET A N 1
ATOM 1622 C CA . MET A 1 208 ? -0.582 15.594 16.942 1.00 95.81 208 MET A CA 1
ATOM 1623 C C . MET A 1 208 ? -0.082 16.920 17.515 1.00 95.81 208 MET A C 1
ATOM 1625 O O . MET A 1 208 ? -0.375 17.240 18.670 1.00 95.81 208 MET A O 1
ATOM 1629 N N . VAL A 1 209 ? 0.614 17.729 16.718 1.00 94.44 209 VAL A N 1
ATOM 1630 C CA . VAL A 1 209 ? 0.928 19.115 17.087 1.00 94.44 209 VAL A CA 1
ATOM 1631 C C . VAL A 1 209 ? -0.253 20.015 16.736 1.00 94.44 209 VAL A C 1
ATOM 1633 O O . VAL A 1 209 ? -0.787 19.995 15.627 1.00 94.44 209 VAL A O 1
ATOM 1636 N N . THR A 1 210 ? -0.687 20.804 17.714 1.00 89.38 210 THR A N 1
ATOM 1637 C CA . THR A 1 210 ? -1.783 21.770 17.546 1.00 89.38 210 THR A CA 1
ATOM 1638 C C . THR A 1 210 ? -1.261 23.125 17.057 1.00 89.38 210 THR A C 1
ATOM 1640 O O . THR A 1 210 ? -0.072 23.409 17.213 1.00 89.38 210 THR A O 1
ATOM 1643 N N . PRO A 1 211 ? -2.121 24.010 16.513 1.00 86.00 211 PRO A N 1
ATOM 1644 C CA . PRO A 1 211 ? -1.723 25.374 16.141 1.00 86.00 211 PRO A CA 1
ATOM 1645 C C . PRO A 1 211 ? -1.107 26.186 17.291 1.00 86.00 211 PRO A C 1
ATOM 1647 O O . PRO A 1 211 ? -0.327 27.102 17.040 1.00 86.00 211 PRO A O 1
ATOM 1650 N N . ASP A 1 212 ? -1.410 25.820 18.540 1.00 88.31 212 ASP A N 1
ATOM 1651 C CA . ASP A 1 212 ? -0.830 26.415 19.750 1.00 88.31 212 ASP A CA 1
ATOM 1652 C C . ASP A 1 212 ? 0.622 25.952 20.014 1.00 88.31 212 ASP A C 1
ATOM 1654 O O . ASP A 1 212 ? 1.250 26.373 20.986 1.00 88.31 212 ASP A O 1
ATOM 1658 N N . GLY A 1 213 ? 1.174 25.098 19.144 1.00 86.00 213 GLY A N 1
ATOM 1659 C CA . GLY A 1 213 ? 2.581 24.690 19.113 1.00 86.00 213 GLY A CA 1
ATOM 1660 C C . GLY A 1 213 ? 2.952 23.553 20.065 1.00 86.00 213 GLY A C 1
ATOM 1661 O O . GLY A 1 213 ? 4.118 23.170 20.120 1.00 86.00 213 GLY A O 1
ATOM 1662 N N . GLY A 1 214 ? 1.991 23.013 20.818 1.00 89.38 214 GLY A N 1
ATOM 1663 C CA . GLY A 1 214 ? 2.210 21.897 21.737 1.00 89.38 214 GLY A CA 1
ATOM 1664 C C . GLY A 1 214 ? 1.742 20.551 21.168 1.00 89.38 214 GLY A C 1
ATOM 1665 O O . GLY A 1 214 ? 0.718 20.518 20.468 1.00 89.38 214 GLY A O 1
ATOM 1666 N N . PRO A 1 215 ? 2.433 19.437 21.495 1.00 92.75 215 PRO A N 1
ATOM 1667 C CA . PRO A 1 215 ? 1.911 18.101 21.247 1.00 92.75 215 PRO A CA 1
ATOM 1668 C C . PRO A 1 215 ? 0.657 17.874 22.100 1.00 92.75 215 PRO A C 1
ATOM 1670 O O . PRO A 1 215 ? 0.648 18.119 23.308 1.00 92.75 215 PRO A O 1
ATOM 1673 N N . LYS A 1 216 ? -0.412 17.401 21.465 1.00 94.75 216 LYS A N 1
ATOM 1674 C CA . LYS A 1 216 ? -1.686 17.028 22.082 1.00 94.75 216 LYS A CA 1
ATOM 1675 C C . LYS A 1 216 ? -1.867 15.523 21.924 1.00 94.75 216 LYS A C 1
ATOM 1677 O O . LYS A 1 216 ? -1.746 15.006 20.816 1.00 94.75 216 LYS A O 1
ATOM 1682 N N . VAL A 1 217 ? -2.184 14.834 23.019 1.00 95.75 217 VAL A N 1
ATOM 1683 C CA . VAL A 1 217 ? -2.678 13.451 22.959 1.00 95.75 217 VAL A CA 1
ATOM 1684 C C . VAL A 1 217 ? -4.090 13.482 22.384 1.00 95.75 217 VAL A C 1
ATOM 1686 O O . VAL A 1 217 ? -4.943 14.230 22.865 1.00 95.75 217 VAL A O 1
ATOM 1689 N N . VAL A 1 218 ? -4.309 12.697 21.338 1.00 96.25 218 VAL A N 1
ATOM 1690 C CA . VAL A 1 218 ? -5.557 12.657 20.579 1.00 96.25 218 VAL A CA 1
ATOM 1691 C C . VAL A 1 218 ? -6.390 11.476 21.051 1.00 96.25 218 VAL A C 1
ATOM 1693 O O . VAL A 1 218 ? -5.916 10.339 21.051 1.00 96.25 218 VAL A O 1
ATOM 1696 N N . ASP A 1 219 ? -7.641 11.743 21.418 1.00 96.50 219 ASP A N 1
ATOM 1697 C CA . ASP A 1 219 ? -8.648 10.694 21.541 1.00 96.50 219 ASP A CA 1
ATOM 1698 C C . ASP A 1 219 ? -9.186 10.382 20.143 1.00 96.50 219 ASP A C 1
ATOM 1700 O O . ASP A 1 219 ? -10.038 11.091 19.606 1.00 96.50 219 ASP A O 1
ATOM 1704 N N . ALA A 1 220 ? -8.649 9.320 19.541 1.00 96.44 220 ALA A N 1
ATOM 1705 C CA . ALA A 1 220 ? -8.967 8.944 18.172 1.00 96.44 220 ALA A CA 1
ATOM 1706 C C . ALA A 1 220 ? -10.464 8.681 17.952 1.00 96.44 220 ALA A C 1
ATOM 1708 O O . ALA A 1 220 ? -10.902 8.815 16.818 1.00 96.44 220 ALA A O 1
ATOM 1709 N N . ALA A 1 221 ? -11.234 8.337 18.996 1.00 96.56 221 ALA A N 1
ATOM 1710 C CA . ALA A 1 221 ? -12.666 8.050 18.905 1.00 96.56 221 ALA A CA 1
ATOM 1711 C C . ALA A 1 221 ? -13.536 9.308 18.735 1.00 96.56 221 ALA A C 1
ATOM 1713 O O . ALA A 1 221 ? -14.658 9.214 18.242 1.00 96.56 221 ALA A O 1
ATOM 1714 N N . THR A 1 222 ? -13.051 10.464 19.195 1.00 96.88 222 THR A N 1
ATOM 1715 C CA . THR A 1 222 ? -13.862 11.685 19.339 1.00 96.88 222 THR A CA 1
ATOM 1716 C C . THR A 1 222 ? -13.247 12.922 18.686 1.00 96.88 222 THR A C 1
ATOM 1718 O O . THR A 1 222 ? -13.898 13.964 18.637 1.00 96.88 222 THR A O 1
ATOM 1721 N N . GLU A 1 223 ? -12.018 12.830 18.174 1.00 96.81 223 GLU A N 1
ATOM 1722 C CA . GLU A 1 223 ? -11.316 13.953 17.553 1.00 96.81 223 GLU A CA 1
ATOM 1723 C C . GLU A 1 223 ? -11.969 14.398 16.235 1.00 96.81 223 GLU A C 1
ATOM 1725 O O . GLU A 1 223 ? -12.098 13.630 15.281 1.00 96.81 223 GLU A O 1
ATOM 1730 N N . ASP A 1 224 ? -12.321 15.681 16.171 1.00 96.38 224 ASP 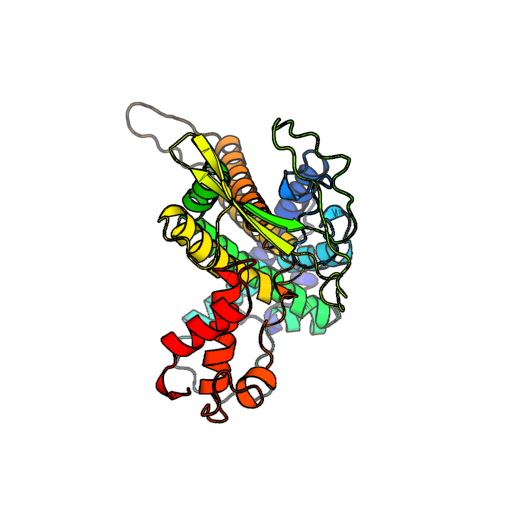A N 1
ATOM 1731 C CA . ASP A 1 224 ? -13.008 16.323 15.049 1.00 96.38 224 ASP A CA 1
ATOM 1732 C C . ASP A 1 224 ? -12.121 17.323 14.287 1.00 96.38 224 ASP A C 1
ATOM 1734 O O . ASP A 1 224 ? -12.570 17.979 13.341 1.00 96.38 224 ASP A O 1
ATOM 1738 N N . ASN A 1 225 ? -10.844 17.441 14.664 1.00 95.12 225 ASN A N 1
ATOM 1739 C CA . ASN A 1 225 ? -9.897 18.303 13.975 1.00 95.12 225 ASN A CA 1
ATOM 1740 C C . ASN A 1 225 ? -9.795 17.939 12.480 1.00 95.12 225 ASN A C 1
ATOM 1742 O O . ASN A 1 225 ? -9.470 16.810 12.121 1.00 95.12 225 ASN A O 1
ATOM 1746 N N . SER A 1 226 ? -9.998 18.923 11.596 1.00 94.81 226 SER A N 1
ATOM 1747 C CA . SER A 1 226 ? -9.981 18.718 10.137 1.00 94.81 226 SER A CA 1
ATOM 1748 C C . SER A 1 226 ? -8.707 18.037 9.634 1.00 94.81 226 SER A C 1
ATOM 1750 O O . SER A 1 226 ? -8.769 17.211 8.730 1.00 94.81 226 SER A O 1
ATOM 1752 N N . LEU A 1 227 ? -7.553 18.372 10.212 1.00 93.56 227 LEU A N 1
ATOM 1753 C CA . LEU A 1 227 ? -6.283 17.783 9.814 1.00 93.56 227 LEU A CA 1
ATOM 1754 C C . LEU A 1 227 ? -6.167 16.323 10.277 1.00 93.56 227 LEU A C 1
ATOM 1756 O O . LEU A 1 227 ? -5.644 15.490 9.542 1.00 93.56 227 LEU A O 1
ATOM 1760 N N . TRP A 1 228 ? -6.675 16.009 11.472 1.00 95.62 228 TRP A N 1
ATOM 1761 C CA . TRP A 1 228 ? -6.763 14.630 11.953 1.00 95.62 228 TRP A CA 1
ATOM 1762 C C . TRP A 1 228 ? -7.654 13.786 11.036 1.00 95.62 228 TRP A C 1
ATOM 1764 O O . TRP A 1 228 ? -7.238 12.720 10.591 1.00 95.62 228 TRP A O 1
ATOM 1774 N N . LEU A 1 229 ? -8.838 14.296 10.683 1.00 96.19 229 LEU A N 1
ATOM 1775 C CA . LEU A 1 229 ? -9.767 13.615 9.778 1.00 96.19 229 LEU A CA 1
ATOM 1776 C C . LEU A 1 229 ? -9.148 13.379 8.389 1.00 96.19 229 LEU A C 1
ATOM 1778 O O . LEU A 1 229 ? -9.217 12.262 7.876 1.00 96.19 229 LEU A O 1
ATOM 1782 N N . GLU A 1 230 ? -8.473 14.386 7.818 1.00 95.62 230 GLU A N 1
ATOM 1783 C CA . GLU A 1 230 ? -7.703 14.260 6.568 1.00 95.62 230 GLU A CA 1
ATOM 1784 C C . GLU A 1 230 ? -6.618 13.167 6.673 1.00 95.62 230 GLU A C 1
ATOM 1786 O O . GLU A 1 230 ? -6.461 12.336 5.773 1.00 95.62 230 GLU A O 1
ATOM 1791 N N . ALA A 1 231 ? -5.884 13.127 7.790 1.00 96.38 231 ALA A N 1
ATOM 1792 C CA . ALA A 1 231 ? -4.846 12.129 8.028 1.00 96.38 231 ALA A CA 1
ATOM 1793 C C . ALA A 1 231 ? -5.416 10.712 8.198 1.00 96.38 231 ALA A C 1
ATOM 1795 O O . ALA A 1 231 ? -4.819 9.752 7.711 1.00 96.38 231 ALA A O 1
ATOM 1796 N N . MET A 1 232 ? -6.572 10.559 8.848 1.00 97.38 232 MET A N 1
ATOM 1797 C CA . MET A 1 232 ? -7.235 9.262 9.011 1.00 97.38 232 MET A CA 1
ATOM 1798 C C . MET A 1 232 ? -7.846 8.756 7.702 1.00 97.38 232 MET A C 1
ATOM 1800 O O . MET A 1 232 ? -7.764 7.560 7.414 1.00 97.38 232 MET A O 1
ATOM 1804 N N . GLU A 1 233 ? -8.371 9.638 6.849 1.00 96.69 233 GLU A N 1
ATOM 1805 C CA . GLU A 1 233 ? -8.773 9.269 5.487 1.00 96.69 233 GLU A CA 1
ATOM 1806 C C . GLU A 1 233 ? -7.567 8.774 4.674 1.00 96.69 233 GLU A C 1
ATOM 1808 O O . GLU A 1 233 ? -7.619 7.715 4.036 1.00 96.69 233 GLU A O 1
ATOM 1813 N N . PHE A 1 234 ? -6.439 9.485 4.756 1.00 96.62 234 PHE A N 1
ATOM 1814 C CA . PHE A 1 234 ? -5.195 9.042 4.137 1.00 96.62 234 PHE A CA 1
ATOM 1815 C C . PHE A 1 234 ? -4.718 7.689 4.683 1.00 96.62 234 PHE A C 1
ATOM 1817 O O . PHE A 1 234 ? -4.362 6.797 3.901 1.00 96.62 234 PHE A O 1
ATOM 1824 N N . ARG A 1 235 ? -4.773 7.504 6.010 1.00 97.19 235 ARG A N 1
ATOM 1825 C CA . ARG A 1 235 ? -4.465 6.237 6.687 1.00 97.19 235 ARG A CA 1
ATOM 1826 C C . ARG A 1 235 ? -5.326 5.106 6.128 1.00 97.19 235 ARG A C 1
ATOM 1828 O O . ARG A 1 235 ? -4.791 4.055 5.771 1.00 97.19 235 ARG A O 1
ATOM 1835 N N . LEU A 1 236 ? -6.631 5.334 5.968 1.00 97.75 236 LEU A N 1
ATOM 1836 C CA . LEU A 1 236 ? -7.568 4.363 5.405 1.00 97.75 236 LEU A CA 1
ATOM 1837 C C . LEU A 1 236 ? -7.210 3.975 3.969 1.00 97.75 236 LEU A C 1
ATOM 1839 O O . LEU A 1 236 ? -7.192 2.790 3.637 1.00 97.75 236 LEU A O 1
ATOM 1843 N N . LEU A 1 237 ? -6.884 4.934 3.106 1.00 97.62 237 LEU A N 1
ATOM 1844 C CA . LEU A 1 237 ? -6.514 4.637 1.721 1.00 97.62 237 LEU A CA 1
ATOM 1845 C C . LEU A 1 237 ? -5.212 3.834 1.629 1.00 97.62 237 LEU A C 1
ATOM 1847 O O . LEU A 1 237 ? -5.157 2.832 0.909 1.00 97.62 237 LEU A O 1
ATOM 1851 N N . CYS A 1 238 ? -4.198 4.211 2.407 1.00 97.75 238 CYS A N 1
ATOM 1852 C CA . CYS A 1 238 ? -2.931 3.488 2.458 1.00 97.75 238 CYS A CA 1
ATOM 1853 C C . CYS A 1 238 ? -3.095 2.080 3.041 1.00 97.75 238 CYS A C 1
ATOM 1855 O O . CYS A 1 238 ? -2.542 1.118 2.502 1.00 97.75 238 CYS A O 1
ATOM 1857 N N . SER A 1 239 ? -3.911 1.925 4.089 1.00 97.69 239 SER A N 1
ATOM 1858 C CA . SER A 1 239 ? -4.179 0.626 4.715 1.00 97.69 239 SER A CA 1
ATOM 1859 C C . SER A 1 239 ? -4.726 -0.401 3.721 1.00 97.69 239 SER A C 1
ATOM 1861 O O . SER A 1 239 ? -4.302 -1.551 3.741 1.00 97.69 239 SER A O 1
ATOM 1863 N N . LYS A 1 240 ? -5.588 0.010 2.778 1.00 97.94 240 LYS A N 1
ATOM 1864 C CA . LYS A 1 240 ? -6.172 -0.883 1.764 1.00 97.94 240 LYS A CA 1
ATOM 1865 C C . LYS A 1 240 ? -5.113 -1.460 0.826 1.00 97.94 240 LYS A C 1
ATOM 1867 O O . LYS A 1 240 ? -5.243 -2.600 0.370 1.00 97.94 240 LYS A O 1
ATOM 1872 N N . VAL A 1 241 ? -4.066 -0.686 0.530 1.00 98.31 241 VAL A N 1
ATOM 1873 C CA . VAL A 1 241 ? -2.906 -1.164 -0.235 1.00 98.31 241 VAL A CA 1
ATOM 1874 C C . VAL A 1 241 ? -2.087 -2.115 0.636 1.00 98.31 241 VAL A C 1
ATOM 1876 O O . VAL A 1 241 ? -1.826 -3.250 0.228 1.00 98.31 241 VAL A O 1
ATOM 1879 N N . LEU A 1 242 ? -1.759 -1.690 1.860 1.00 97.50 242 LEU A N 1
ATOM 1880 C CA . LEU A 1 242 ? -0.916 -2.427 2.805 1.00 97.50 242 LEU A CA 1
ATOM 1881 C C . LEU A 1 242 ? -1.510 -3.770 3.243 1.00 97.50 242 LEU A C 1
ATOM 1883 O O . LEU A 1 242 ? -0.789 -4.760 3.277 1.00 97.50 242 LEU A O 1
ATOM 1887 N N . GLN A 1 243 ? -2.816 -3.859 3.489 1.00 97.06 243 GLN A N 1
ATOM 1888 C CA . GLN A 1 243 ? -3.508 -5.110 3.819 1.00 97.06 243 GLN A CA 1
ATOM 1889 C C . GLN A 1 243 ? -3.419 -6.140 2.685 1.00 97.06 243 GLN A C 1
ATOM 1891 O O . GLN A 1 243 ? -3.322 -7.341 2.932 1.00 97.06 243 GLN A O 1
ATOM 1896 N N . ARG A 1 244 ? -3.410 -5.687 1.425 1.00 97.38 244 ARG A N 1
ATOM 1897 C CA . ARG A 1 244 ? -3.334 -6.573 0.254 1.00 97.38 244 ARG A CA 1
ATOM 1898 C C . ARG A 1 244 ? -1.918 -7.087 0.002 1.00 97.38 244 ARG A C 1
ATOM 1900 O O . ARG A 1 244 ? -1.731 -8.261 -0.338 1.00 97.38 244 ARG A O 1
ATOM 1907 N N . ILE A 1 245 ? -0.927 -6.204 0.105 1.00 97.94 245 ILE A N 1
ATOM 1908 C CA . ILE A 1 245 ? 0.478 -6.540 -0.160 1.00 97.94 245 ILE A CA 1
ATOM 1909 C C . ILE A 1 245 ? 1.156 -7.200 1.048 1.00 97.94 245 ILE A C 1
ATOM 1911 O O . ILE A 1 245 ? 2.017 -8.069 0.883 1.00 97.94 245 ILE A O 1
ATOM 1915 N N . GLY A 1 246 ? 0.722 -6.844 2.254 1.00 96.06 246 GLY A N 1
ATOM 1916 C CA . GLY A 1 246 ? 1.265 -7.304 3.522 1.00 96.06 246 GLY A CA 1
ATOM 1917 C C . GLY A 1 246 ? 2.740 -6.914 3.696 1.00 96.06 246 GLY A C 1
ATOM 1918 O O . GLY A 1 246 ? 3.112 -5.773 3.411 1.00 96.06 246 GLY A O 1
ATOM 1919 N N . PRO A 1 247 ? 3.617 -7.853 4.100 1.00 95.75 247 PRO A N 1
ATOM 1920 C CA . PRO A 1 247 ? 5.020 -7.552 4.399 1.00 95.75 247 PRO A CA 1
ATOM 1921 C C . PRO A 1 247 ? 5.841 -7.117 3.173 1.00 95.75 247 PRO A C 1
ATOM 1923 O O . PRO A 1 247 ? 6.915 -6.546 3.321 1.00 95.75 247 PRO A O 1
ATOM 1926 N N . LEU A 1 248 ? 5.335 -7.330 1.953 1.00 96.88 248 LEU A N 1
ATOM 1927 C CA . LEU A 1 248 ? 6.015 -6.961 0.707 1.00 96.88 248 LEU A CA 1
ATOM 1928 C C . LEU A 1 248 ? 5.848 -5.473 0.335 1.00 96.88 248 LEU A C 1
ATOM 1930 O O . LEU A 1 248 ? 6.215 -5.074 -0.771 1.00 96.88 248 LEU A O 1
ATOM 1934 N N . TRP A 1 249 ? 5.276 -4.643 1.214 1.00 97.25 249 TRP A N 1
ATOM 1935 C CA . TRP A 1 249 ? 4.964 -3.245 0.902 1.00 97.25 249 TRP A CA 1
ATOM 1936 C C . TRP A 1 249 ? 6.197 -2.419 0.519 1.00 97.25 249 TRP A C 1
ATOM 1938 O O . TRP A 1 249 ? 6.123 -1.650 -0.435 1.00 97.25 249 TRP A O 1
ATOM 1948 N N . ARG A 1 250 ? 7.347 -2.627 1.183 1.00 96.12 250 ARG A N 1
ATOM 1949 C CA . ARG A 1 250 ? 8.607 -1.940 0.840 1.00 96.12 250 ARG A CA 1
ATOM 1950 C C . ARG A 1 250 ? 9.060 -2.272 -0.576 1.00 96.12 250 ARG A C 1
ATOM 1952 O O . ARG A 1 250 ? 9.494 -1.390 -1.306 1.00 96.12 250 ARG A O 1
ATOM 1959 N N . ALA A 1 251 ? 8.933 -3.537 -0.977 1.00 97.38 251 ALA A N 1
ATOM 1960 C CA . ALA A 1 251 ? 9.270 -3.960 -2.330 1.00 97.38 251 ALA A CA 1
ATOM 1961 C C . ALA A 1 251 ? 8.351 -3.294 -3.366 1.00 97.38 251 ALA A C 1
ATOM 1963 O O . ALA A 1 251 ? 8.829 -2.803 -4.383 1.00 97.38 251 ALA A O 1
ATOM 1964 N N . ALA A 1 252 ? 7.046 -3.225 -3.089 1.00 98.12 252 ALA A N 1
ATOM 1965 C CA . ALA A 1 252 ? 6.094 -2.527 -3.952 1.00 98.12 252 ALA A CA 1
ATOM 1966 C C . ALA A 1 252 ? 6.368 -1.020 -4.045 1.00 98.12 252 ALA A C 1
ATOM 1968 O O . ALA A 1 252 ? 6.286 -0.459 -5.134 1.00 98.12 252 ALA A O 1
ATOM 1969 N N . LEU A 1 253 ? 6.739 -0.378 -2.935 1.00 97.81 253 LEU A N 1
ATOM 1970 C CA . LEU A 1 253 ? 7.063 1.045 -2.916 1.00 97.81 253 LEU A CA 1
ATOM 1971 C C . LEU A 1 253 ? 8.353 1.352 -3.692 1.00 97.81 253 LEU A C 1
ATOM 1973 O O . LEU A 1 253 ? 8.376 2.291 -4.480 1.00 97.81 253 LEU A O 1
ATOM 1977 N N . ILE A 1 254 ? 9.391 0.521 -3.537 1.00 97.88 254 ILE A N 1
ATOM 1978 C CA . ILE A 1 254 ? 10.636 0.625 -4.316 1.00 97.88 254 ILE A CA 1
ATOM 1979 C C . ILE A 1 254 ? 10.370 0.435 -5.809 1.00 97.88 254 ILE A C 1
ATOM 1981 O O . ILE A 1 254 ? 10.929 1.174 -6.613 1.00 97.88 254 ILE A O 1
ATOM 1985 N N . LEU A 1 255 ? 9.522 -0.528 -6.189 1.00 98.44 255 LEU A N 1
ATOM 1986 C CA . LEU A 1 255 ? 9.155 -0.718 -7.592 1.00 98.44 255 LEU A CA 1
ATOM 1987 C C . LEU A 1 255 ? 8.435 0.519 -8.144 1.00 98.44 255 LEU A C 1
ATOM 1989 O O . LEU A 1 255 ? 8.835 1.025 -9.184 1.00 98.44 255 LEU A O 1
ATOM 1993 N N . SER A 1 256 ? 7.447 1.040 -7.411 1.00 98.06 256 SER A N 1
ATOM 1994 C CA . SER A 1 256 ? 6.716 2.263 -7.774 1.00 98.06 256 SER A CA 1
ATOM 1995 C C . SER A 1 256 ? 7.658 3.453 -7.976 1.00 98.06 256 SER A C 1
ATOM 1997 O O . SER A 1 256 ? 7.537 4.189 -8.950 1.00 98.06 256 SER A O 1
ATOM 1999 N N . LEU A 1 257 ? 8.630 3.632 -7.076 1.00 97.75 257 LEU A N 1
ATOM 2000 C CA . LEU A 1 257 ? 9.655 4.663 -7.205 1.00 97.75 257 LEU A CA 1
ATOM 2001 C C . LEU A 1 257 ? 10.536 4.425 -8.438 1.00 97.75 257 LEU A C 1
ATOM 2003 O O . LEU A 1 257 ? 10.741 5.346 -9.219 1.00 97.75 257 LEU A O 1
ATOM 2007 N N . ALA A 1 258 ? 11.025 3.201 -8.645 1.00 98.06 258 ALA A N 1
ATOM 2008 C CA . ALA A 1 258 ? 11.871 2.870 -9.788 1.00 98.06 258 ALA A CA 1
ATOM 2009 C C . ALA A 1 258 ? 11.175 3.135 -11.132 1.00 98.06 258 ALA A C 1
ATOM 2011 O O . ALA A 1 258 ? 11.832 3.620 -12.046 1.00 98.06 258 ALA A O 1
ATOM 2012 N N . GLU A 1 259 ? 9.865 2.890 -11.234 1.00 97.69 259 GLU A N 1
ATOM 2013 C CA . GLU A 1 259 ? 9.069 3.241 -12.419 1.00 97.69 259 GLU A CA 1
ATOM 2014 C C . GLU A 1 259 ? 9.093 4.754 -12.682 1.00 97.69 259 GLU A C 1
ATOM 2016 O O . GLU A 1 259 ? 9.408 5.181 -13.786 1.00 97.69 259 GLU A O 1
ATOM 2021 N N . GLN A 1 260 ? 8.867 5.575 -11.652 1.00 96.94 260 GLN A N 1
ATOM 2022 C CA . GLN A 1 260 ? 8.911 7.038 -11.792 1.00 96.94 260 GLN A CA 1
ATOM 2023 C C . GLN A 1 260 ? 10.311 7.569 -12.129 1.00 96.94 260 GLN A C 1
ATOM 2025 O O . GLN A 1 260 ? 10.445 8.575 -12.821 1.00 96.94 260 GLN A O 1
ATOM 2030 N N . LEU A 1 261 ? 11.367 6.915 -11.637 1.00 95.75 261 LEU A N 1
ATOM 2031 C CA . LEU A 1 261 ? 12.744 7.278 -11.975 1.00 95.75 261 LEU A CA 1
ATOM 2032 C C . LEU A 1 261 ? 13.105 6.887 -13.412 1.00 95.75 261 LEU A C 1
ATOM 2034 O O . LEU A 1 261 ? 13.899 7.586 -14.038 1.00 95.75 261 LEU A O 1
ATOM 2038 N N . GLU A 1 262 ? 12.541 5.793 -13.922 1.00 95.00 262 GLU A N 1
ATOM 2039 C CA . GLU A 1 262 ? 12.741 5.370 -15.307 1.00 95.00 262 GLU A CA 1
ATOM 2040 C C . GLU A 1 262 ? 12.093 6.348 -16.287 1.00 95.00 262 GLU A C 1
ATOM 2042 O O . GLU A 1 262 ? 12.745 6.763 -17.243 1.00 95.00 262 GLU A O 1
ATOM 2047 N N . ASP A 1 263 ? 10.883 6.827 -15.983 1.00 92.88 263 ASP A N 1
ATOM 2048 C CA . ASP A 1 263 ? 10.197 7.841 -16.794 1.00 92.88 263 ASP A CA 1
ATOM 2049 C C . ASP A 1 263 ? 11.062 9.112 -16.977 1.00 92.88 263 ASP A C 1
ATOM 2051 O O . ASP A 1 263 ? 11.106 9.700 -18.057 1.00 92.88 263 ASP A O 1
ATOM 2055 N N . VAL A 1 264 ? 11.819 9.525 -15.950 1.00 92.12 264 VAL A N 1
ATOM 2056 C CA . VAL A 1 264 ? 12.752 10.673 -16.030 1.00 92.12 264 VAL A CA 1
ATOM 2057 C C . VAL A 1 264 ? 13.986 10.369 -16.887 1.00 92.12 264 VAL A C 1
ATOM 2059 O O . VAL A 1 264 ? 14.555 11.266 -17.521 1.00 92.12 264 VAL A O 1
ATOM 2062 N N . ASN A 1 265 ? 14.427 9.111 -16.913 1.00 88.81 265 ASN A N 1
ATOM 2063 C CA . ASN A 1 265 ? 15.564 8.697 -17.727 1.00 88.81 265 ASN A CA 1
ATOM 2064 C C . ASN A 1 265 ? 15.204 8.680 -19.218 1.00 88.81 265 ASN A C 1
ATOM 2066 O O . ASN A 1 265 ? 16.017 9.143 -20.020 1.00 88.81 265 ASN A O 1
ATOM 2070 N N . GLU A 1 266 ? 14.004 8.201 -19.567 1.00 86.25 266 GLU A N 1
ATOM 2071 C CA . GLU A 1 266 ? 13.521 8.090 -20.952 1.00 86.25 266 GLU A CA 1
ATOM 2072 C C . GLU A 1 266 ? 13.244 9.446 -21.611 1.00 86.25 266 GLU A C 1
ATOM 2074 O O . GLU A 1 266 ? 13.424 9.600 -22.820 1.00 86.25 266 GLU A O 1
ATOM 2079 N N . VAL A 1 267 ? 12.830 10.450 -20.835 1.00 81.31 267 VAL A N 1
ATOM 2080 C CA . VAL A 1 267 ? 12.625 11.800 -21.361 1.00 81.31 267 VAL A CA 1
ATOM 2081 C C . VAL A 1 267 ? 13.994 12.457 -21.576 1.00 81.31 267 VAL A C 1
ATOM 2083 O O . VAL A 1 267 ? 14.612 13.020 -20.666 1.00 81.31 267 VAL A O 1
ATOM 2086 N N . ASP A 1 268 ? 14.511 12.372 -22.802 1.00 70.06 268 ASP A N 1
ATOM 2087 C CA . ASP A 1 268 ? 15.555 13.275 -23.292 1.00 70.06 268 ASP A CA 1
ATOM 2088 C C . ASP A 1 268 ? 15.063 14.709 -23.058 1.00 70.06 268 ASP A C 1
ATOM 2090 O O . ASP A 1 268 ? 13.966 15.061 -23.484 1.00 70.06 268 ASP A O 1
ATOM 2094 N N . MET A 1 269 ? 15.816 15.483 -22.269 1.00 59.88 269 MET A N 1
ATOM 2095 C CA . MET A 1 269 ? 15.337 16.706 -21.617 1.00 59.88 269 MET A CA 1
ATOM 2096 C C . MET A 1 269 ? 14.500 17.583 -22.546 1.00 59.88 269 MET A C 1
ATOM 2098 O O . MET A 1 269 ? 14.941 17.971 -23.628 1.00 59.88 269 MET A O 1
ATOM 2102 N N . ILE A 1 270 ? 13.306 17.945 -22.081 1.00 55.72 270 ILE A N 1
ATOM 2103 C CA . ILE A 1 270 ? 12.533 18.998 -22.716 1.00 55.72 270 ILE A CA 1
ATOM 2104 C C . ILE A 1 270 ? 13.239 20.309 -22.364 1.00 55.72 270 ILE A C 1
ATOM 2106 O O . ILE A 1 270 ? 13.054 20.843 -21.272 1.00 55.72 270 ILE A O 1
ATOM 2110 N N . GLU A 1 271 ? 14.076 20.816 -23.270 1.00 56.03 271 GLU A N 1
ATOM 2111 C CA . GLU A 1 271 ? 14.491 22.220 -23.266 1.00 56.03 271 GLU A CA 1
ATOM 2112 C C . GLU A 1 271 ? 13.223 23.074 -23.418 1.00 56.03 271 GLU A C 1
ATOM 2114 O O . GLU A 1 271 ? 12.803 23.434 -24.519 1.00 56.03 271 GLU A O 1
ATOM 2119 N N . PHE A 1 272 ? 12.552 23.375 -22.308 1.00 57.16 272 PHE A N 1
ATOM 2120 C CA . PHE A 1 272 ? 11.499 24.377 -22.291 1.00 57.16 272 PHE A CA 1
ATOM 2121 C C . PHE A 1 272 ? 12.164 25.751 -22.380 1.00 57.16 272 PHE A C 1
ATOM 2123 O O . PHE A 1 272 ? 12.366 26.442 -21.385 1.00 57.16 272 PHE A O 1
ATOM 2130 N N . ALA A 1 273 ? 12.513 26.155 -23.601 1.00 52.41 273 ALA A N 1
ATOM 2131 C CA . ALA A 1 273 ? 12.889 27.525 -23.908 1.00 52.41 273 ALA A CA 1
ATOM 2132 C C . ALA A 1 273 ? 11.636 28.414 -23.823 1.00 52.41 273 ALA A C 1
ATOM 2134 O O . ALA A 1 273 ? 10.978 28.694 -24.825 1.00 52.41 273 ALA A O 1
ATOM 2135 N N . ILE A 1 274 ? 11.271 28.833 -22.609 1.00 59.09 274 ILE A N 1
ATOM 2136 C CA . ILE A 1 274 ? 10.341 29.945 -22.413 1.00 59.09 274 ILE A CA 1
ATOM 2137 C C . ILE A 1 274 ? 11.169 31.223 -22.529 1.00 59.09 274 ILE A C 1
ATOM 2139 O O . ILE A 1 274 ? 12.180 31.399 -21.855 1.00 59.09 274 ILE A O 1
ATOM 2143 N N . GLU A 1 275 ? 10.758 32.075 -23.458 1.00 60.91 275 GLU A N 1
ATOM 2144 C CA . GLU A 1 275 ? 11.433 33.282 -23.928 1.00 60.91 275 GLU A CA 1
ATOM 2145 C C . GLU A 1 275 ? 11.781 34.253 -22.771 1.00 60.91 275 GLU A C 1
ATOM 2147 O O . GLU A 1 275 ? 11.022 35.171 -22.472 1.00 60.91 275 GLU A O 1
ATOM 2152 N N . GLY A 1 276 ? 12.924 34.053 -22.097 1.00 65.75 276 GLY A N 1
ATOM 2153 C CA . GLY A 1 276 ? 13.537 35.058 -21.215 1.00 65.75 276 GLY A CA 1
ATOM 2154 C C . GLY A 1 276 ? 14.157 34.594 -19.891 1.00 65.75 276 GLY A C 1
ATOM 2155 O O . GLY A 1 276 ? 15.016 35.315 -19.398 1.00 65.75 276 GLY A O 1
ATOM 2156 N N . ASP A 1 277 ? 13.798 33.429 -19.344 1.00 60.06 277 ASP A N 1
ATOM 2157 C CA . ASP A 1 277 ? 14.391 32.877 -18.108 1.00 60.06 277 ASP A CA 1
ATOM 2158 C C . ASP A 1 277 ? 14.405 31.344 -18.201 1.00 60.06 277 ASP A C 1
ATOM 2160 O O . ASP A 1 277 ? 13.384 30.682 -18.013 1.00 60.06 277 ASP A O 1
ATOM 2164 N N . VAL A 1 278 ? 15.563 30.768 -18.533 1.00 57.41 278 VAL A N 1
ATOM 2165 C CA . VAL A 1 278 ? 15.743 29.312 -18.548 1.00 57.41 278 VAL A CA 1
ATOM 2166 C C . VAL A 1 278 ? 16.185 28.886 -17.150 1.00 57.41 278 VAL A C 1
ATOM 2168 O O . VAL A 1 278 ? 17.352 29.030 -16.790 1.00 57.41 278 VAL A O 1
ATOM 2171 N N . ILE A 1 279 ? 15.253 28.370 -16.351 1.00 60.03 279 ILE A N 1
ATOM 2172 C CA . ILE A 1 279 ? 15.611 27.550 -15.192 1.00 60.03 279 ILE A CA 1
ATOM 2173 C C . ILE A 1 279 ? 15.792 26.130 -15.731 1.00 60.03 279 ILE A C 1
ATOM 2175 O O . ILE A 1 279 ? 14.821 25.398 -15.910 1.00 60.03 279 ILE A O 1
ATOM 2179 N N . GLU A 1 280 ? 17.031 25.768 -16.062 1.00 66.50 280 GLU A N 1
ATOM 2180 C CA . GLU A 1 280 ? 17.406 24.376 -16.317 1.00 66.50 280 GLU A CA 1
ATOM 2181 C C . GLU A 1 280 ? 17.342 23.622 -14.983 1.00 66.50 280 GLU A C 1
ATOM 2183 O O . GLU A 1 280 ? 18.300 23.637 -14.214 1.00 66.50 280 GLU A O 1
ATOM 2188 N N . GLU A 1 281 ? 16.202 22.994 -14.684 1.00 77.62 281 GLU A N 1
ATOM 2189 C CA . GLU A 1 281 ? 16.158 21.977 -13.634 1.00 77.62 281 GLU A CA 1
ATOM 2190 C C . GLU A 1 281 ? 16.923 20.756 -14.149 1.00 77.62 281 GLU A C 1
ATOM 2192 O O . GLU A 1 281 ? 16.583 20.151 -15.170 1.00 77.62 281 GLU A O 1
ATOM 2197 N N . SER A 1 282 ? 18.016 20.423 -13.475 1.00 87.00 282 SER A N 1
ATOM 2198 C CA . SER A 1 282 ? 18.842 19.290 -13.866 1.00 87.00 282 SER A CA 1
ATOM 2199 C C . SER A 1 282 ? 18.066 17.980 -13.683 1.00 87.00 282 SER A C 1
ATOM 2201 O O . SER A 1 282 ? 17.283 17.830 -12.744 1.00 87.00 282 SER A O 1
ATOM 2203 N N . LYS A 1 283 ? 18.324 16.971 -14.532 1.00 86.69 283 LYS A N 1
ATOM 2204 C CA . LYS A 1 283 ? 17.742 15.621 -14.350 1.00 86.69 283 LYS A CA 1
ATOM 2205 C C . LYS A 1 283 ? 17.956 15.084 -12.931 1.00 86.69 283 LYS A C 1
ATOM 2207 O O . LYS A 1 283 ? 17.108 14.366 -12.411 1.00 86.69 283 LYS A O 1
ATOM 2212 N N . GLU A 1 284 ? 19.084 15.433 -12.314 1.00 89.88 284 GLU A N 1
ATOM 2213 C CA . GLU A 1 284 ? 19.394 15.038 -10.943 1.00 89.88 284 GLU A CA 1
ATOM 2214 C C . GLU A 1 284 ? 18.476 15.721 -9.921 1.00 89.88 284 GLU A C 1
ATOM 2216 O O . GLU A 1 284 ? 18.014 15.056 -9.002 1.00 89.88 284 GLU A O 1
ATOM 2221 N N . GLU A 1 285 ? 18.141 17.002 -10.087 1.00 91.69 285 GLU A N 1
ATOM 2222 C CA . GLU A 1 285 ? 17.185 17.694 -9.210 1.00 91.69 285 GLU A CA 1
ATOM 2223 C C . GLU A 1 285 ? 15.790 17.070 -9.295 1.00 91.69 285 GLU A C 1
ATOM 2225 O O . GLU A 1 285 ? 15.216 16.733 -8.258 1.00 91.69 285 GLU A O 1
ATOM 2230 N N . VAL A 1 286 ? 15.295 16.794 -10.509 1.00 92.69 286 VAL A N 1
ATOM 2231 C CA . VAL A 1 286 ? 14.013 16.091 -10.705 1.00 92.69 286 VAL A CA 1
ATOM 2232 C C . VAL A 1 286 ? 14.048 14.716 -10.034 1.00 92.69 286 VAL A C 1
ATOM 2234 O O . VAL A 1 286 ? 13.136 14.346 -9.290 1.00 92.69 286 VAL A O 1
ATOM 2237 N N . ARG A 1 287 ? 15.133 13.962 -10.252 1.00 93.94 287 ARG A N 1
ATOM 2238 C CA . ARG A 1 287 ? 15.351 12.638 -9.658 1.00 93.94 287 ARG A CA 1
ATOM 2239 C C . ARG A 1 287 ? 15.307 12.696 -8.129 1.00 93.94 287 ARG A C 1
ATOM 2241 O O . ARG A 1 287 ? 14.600 11.899 -7.511 1.00 93.94 287 ARG A O 1
ATOM 2248 N N . GLN A 1 288 ? 16.029 13.636 -7.520 1.00 94.62 288 GLN A N 1
ATOM 2249 C CA . GLN A 1 288 ? 16.040 13.830 -6.069 1.00 94.62 288 GLN A CA 1
ATOM 2250 C C . GLN A 1 288 ? 14.673 14.275 -5.544 1.00 94.62 288 GLN A C 1
ATOM 2252 O O . GLN A 1 288 ? 14.241 13.795 -4.497 1.00 94.62 288 GLN A O 1
ATOM 2257 N N . GLY A 1 289 ? 13.950 15.115 -6.288 1.00 94.69 289 GLY A N 1
ATOM 2258 C CA . GLY A 1 289 ? 12.582 15.509 -5.962 1.00 94.69 289 GLY A CA 1
ATOM 2259 C C . GLY A 1 289 ? 11.631 14.313 -5.883 1.00 94.69 289 GLY A C 1
ATOM 2260 O O . GLY A 1 289 ? 10.865 14.196 -4.926 1.00 94.69 289 GLY A O 1
ATOM 2261 N N . ILE A 1 290 ? 11.709 13.380 -6.837 1.00 95.62 290 ILE A N 1
ATOM 2262 C CA . ILE A 1 290 ? 10.908 12.145 -6.812 1.00 95.62 290 ILE A CA 1
ATOM 2263 C C . ILE A 1 290 ? 11.279 11.281 -5.600 1.00 95.62 290 ILE A C 1
ATOM 2265 O O . ILE A 1 290 ? 10.384 10.837 -4.879 1.00 95.62 290 ILE A O 1
ATOM 2269 N N . ILE A 1 291 ? 12.574 11.071 -5.341 1.00 95.56 291 ILE A N 1
ATOM 2270 C CA . ILE A 1 291 ? 13.039 10.287 -4.183 1.00 95.56 291 ILE A CA 1
ATOM 2271 C C . ILE A 1 291 ? 12.515 10.903 -2.878 1.00 95.56 291 ILE A C 1
ATOM 2273 O O . ILE A 1 291 ? 11.900 10.200 -2.079 1.00 95.56 291 ILE A O 1
ATOM 2277 N N . ALA A 1 292 ? 12.660 12.219 -2.702 1.00 94.94 292 ALA A N 1
ATOM 2278 C CA . ALA A 1 292 ? 12.199 12.927 -1.511 1.00 94.94 292 ALA A CA 1
ATOM 2279 C C . ALA A 1 292 ? 10.682 12.796 -1.291 1.00 94.94 292 ALA A C 1
ATOM 2281 O O . ALA A 1 292 ? 10.237 12.613 -0.157 1.00 94.94 292 ALA A O 1
ATOM 2282 N N . LYS A 1 293 ? 9.877 12.833 -2.363 1.00 95.69 293 LYS A N 1
ATOM 2283 C CA . LYS A 1 293 ? 8.424 12.607 -2.278 1.00 95.69 293 LYS A CA 1
ATOM 2284 C C . LYS A 1 293 ? 8.092 11.205 -1.773 1.00 95.69 293 LYS A C 1
ATOM 2286 O O . LYS A 1 293 ? 7.238 11.058 -0.901 1.00 95.69 293 LYS A O 1
ATOM 2291 N N . TYR A 1 294 ? 8.757 10.181 -2.305 1.00 96.62 294 TYR A N 1
ATOM 2292 C CA . TYR A 1 294 ? 8.552 8.800 -1.864 1.00 96.62 294 TYR A CA 1
ATOM 2293 C C . TYR A 1 294 ? 9.053 8.567 -0.436 1.00 96.62 294 TYR A C 1
ATOM 2295 O O . TYR A 1 294 ? 8.401 7.844 0.316 1.00 96.62 294 TYR A O 1
ATOM 2303 N N . ASP A 1 295 ? 10.146 9.213 -0.032 1.00 95.31 295 ASP A N 1
ATOM 2304 C CA . ASP A 1 295 ? 10.648 9.156 1.341 1.00 95.31 295 ASP A CA 1
ATOM 2305 C C . ASP A 1 295 ? 9.674 9.798 2.332 1.00 95.31 295 ASP A C 1
ATOM 2307 O O . ASP A 1 295 ? 9.384 9.202 3.371 1.00 95.31 295 ASP A O 1
ATOM 2311 N N . ALA A 1 296 ? 9.111 10.963 1.998 1.00 95.06 296 ALA A N 1
ATOM 2312 C CA . ALA A 1 296 ? 8.074 11.606 2.801 1.00 95.06 296 ALA A CA 1
ATOM 2313 C C . ALA A 1 296 ? 6.808 10.739 2.890 1.00 95.06 296 ALA A C 1
ATOM 2315 O O . ALA A 1 296 ? 6.248 10.552 3.972 1.00 95.06 296 ALA A O 1
ATOM 2316 N N . PHE A 1 297 ? 6.381 10.154 1.768 1.00 96.38 297 PHE A N 1
ATOM 2317 C CA . PHE A 1 297 ? 5.249 9.233 1.742 1.00 96.38 297 PHE A CA 1
ATOM 2318 C C . PHE A 1 297 ? 5.497 8.019 2.643 1.00 96.38 297 PHE A C 1
ATOM 2320 O O . PHE A 1 297 ? 4.697 7.739 3.534 1.00 96.38 297 PHE A O 1
ATOM 2327 N N . ALA A 1 298 ? 6.636 7.344 2.488 1.00 95.62 298 ALA A N 1
ATOM 2328 C CA . ALA A 1 298 ? 7.007 6.193 3.301 1.00 95.62 298 ALA A CA 1
ATOM 2329 C C . ALA A 1 298 ? 7.102 6.538 4.792 1.00 95.62 298 ALA A C 1
ATOM 2331 O O . ALA A 1 298 ? 6.578 5.796 5.620 1.00 95.62 298 ALA A O 1
ATOM 2332 N N . ALA A 1 299 ? 7.722 7.671 5.136 1.00 94.12 299 ALA A N 1
ATOM 2333 C CA . ALA A 1 299 ? 7.799 8.155 6.509 1.00 94.12 299 ALA A CA 1
ATOM 2334 C C . ALA A 1 299 ? 6.399 8.389 7.091 1.00 94.12 299 ALA A C 1
ATOM 2336 O O . ALA A 1 299 ? 6.123 7.938 8.197 1.00 94.12 299 ALA A O 1
ATOM 2337 N N . SER A 1 300 ? 5.477 8.983 6.325 1.00 95.56 300 SER A N 1
ATOM 2338 C CA . SER A 1 300 ? 4.095 9.171 6.783 1.00 95.56 300 SER A CA 1
ATOM 2339 C C . SER A 1 300 ? 3.367 7.847 7.064 1.00 95.56 300 SER A C 1
ATOM 2341 O O . SER A 1 300 ? 2.565 7.785 7.990 1.00 95.56 300 SER A O 1
ATOM 2343 N N . LEU A 1 301 ? 3.683 6.758 6.345 1.00 95.81 301 LEU A N 1
ATOM 2344 C CA . LEU A 1 301 ? 3.138 5.429 6.663 1.00 95.81 301 LEU A CA 1
ATOM 2345 C C . LEU A 1 301 ? 3.622 4.916 8.028 1.00 95.81 301 LEU A C 1
ATOM 2347 O O . LEU A 1 301 ? 2.865 4.248 8.736 1.00 95.81 301 LEU A O 1
ATOM 2351 N N . LEU A 1 302 ? 4.877 5.209 8.381 1.00 93.81 302 LEU A N 1
ATOM 2352 C CA . LEU A 1 302 ? 5.463 4.833 9.668 1.00 93.81 302 LEU A CA 1
ATOM 2353 C C . LEU A 1 302 ? 4.855 5.645 10.807 1.00 93.81 302 LEU A C 1
ATOM 2355 O O . LEU A 1 302 ? 4.402 5.060 11.785 1.00 93.81 302 LEU A O 1
ATOM 2359 N N . GLU A 1 303 ? 4.788 6.968 10.648 1.00 93.56 303 GLU A N 1
ATOM 2360 C CA . GLU A 1 303 ? 4.215 7.869 11.656 1.00 93.56 303 GLU A CA 1
ATOM 2361 C C . GLU A 1 303 ? 2.727 7.566 11.895 1.00 93.56 303 GLU A C 1
ATOM 2363 O O . GLU A 1 303 ? 2.270 7.601 13.030 1.00 93.56 303 GLU A O 1
ATOM 2368 N N . LEU A 1 304 ? 1.974 7.163 10.864 1.00 95.94 304 LEU A N 1
ATOM 2369 C CA . LEU A 1 304 ? 0.576 6.732 11.005 1.00 95.94 304 LEU A CA 1
ATOM 2370 C C . LEU A 1 304 ? 0.403 5.296 11.520 1.00 95.94 304 LEU A C 1
ATOM 2372 O O . LEU A 1 304 ? -0.721 4.780 11.542 1.00 95.94 304 LEU A O 1
ATOM 2376 N N . GLY A 1 305 ? 1.484 4.626 11.922 1.00 94.75 305 GLY A N 1
ATOM 2377 C CA . GLY A 1 305 ? 1.417 3.305 12.536 1.00 94.75 305 GLY A CA 1
ATOM 2378 C C . GLY A 1 305 ? 0.784 2.253 11.626 1.00 94.75 305 GLY A C 1
ATOM 2379 O O . GLY A 1 305 ? -0.009 1.424 12.072 1.00 94.75 305 GLY A O 1
ATOM 2380 N N . LEU A 1 306 ? 1.049 2.325 10.318 1.00 95.50 306 LEU A N 1
ATOM 2381 C CA . LEU A 1 306 ? 0.466 1.410 9.332 1.00 95.50 306 LEU A CA 1
ATOM 2382 C C . LEU A 1 306 ? 1.281 0.120 9.141 1.00 95.50 306 LEU A C 1
ATOM 2384 O O . LEU A 1 306 ? 0.806 -0.835 8.517 1.00 95.50 306 LEU A O 1
ATOM 2388 N N . VAL A 1 307 ? 2.508 0.054 9.662 1.00 93.88 307 VAL A N 1
ATOM 2389 C CA . VAL A 1 307 ? 3.352 -1.141 9.535 1.00 93.88 307 VAL A CA 1
ATOM 2390 C C . VAL A 1 307 ? 2.783 -2.274 10.380 1.00 93.88 307 VAL A C 1
ATOM 2392 O O . VAL A 1 307 ? 2.697 -2.190 11.603 1.00 93.88 307 VAL A O 1
ATOM 2395 N N . GLY A 1 308 ? 2.410 -3.365 9.709 1.00 93.62 308 GLY A N 1
ATOM 2396 C CA . GLY A 1 308 ? 1.783 -4.525 10.335 1.00 93.62 308 GLY A CA 1
ATOM 2397 C C . GLY A 1 308 ? 0.256 -4.519 10.290 1.00 93.62 308 GLY A C 1
ATOM 2398 O O . GLY A 1 308 ? -0.342 -5.487 10.747 1.00 93.62 308 GLY A O 1
ATOM 2399 N N . ILE A 1 309 ? -0.389 -3.507 9.695 1.00 95.62 309 ILE A N 1
ATOM 2400 C CA . ILE A 1 309 ? -1.862 -3.401 9.660 1.00 95.62 309 ILE A CA 1
ATOM 2401 C C . ILE A 1 309 ? -2.558 -4.579 8.961 1.00 95.62 309 ILE A C 1
ATOM 2403 O O . ILE A 1 309 ? -3.724 -4.868 9.198 1.00 95.62 309 ILE A O 1
ATOM 2407 N N . TRP A 1 310 ? -1.835 -5.327 8.125 1.00 95.75 310 TRP A N 1
ATOM 2408 C CA . TRP A 1 310 ? -2.312 -6.581 7.529 1.00 95.75 310 TRP A CA 1
ATOM 2409 C C . TRP A 1 310 ? -2.506 -7.722 8.543 1.00 95.75 310 TRP A C 1
ATOM 2411 O O . TRP A 1 310 ? -3.090 -8.747 8.196 1.00 95.75 310 TRP A O 1
ATOM 2421 N N . CYS A 1 311 ? -1.995 -7.581 9.767 1.00 94.62 311 CYS A N 1
ATOM 2422 C CA . CYS A 1 311 ? -2.192 -8.522 10.868 1.00 94.62 311 CYS A CA 1
ATOM 2423 C C . CYS A 1 311 ? -3.281 -8.073 11.852 1.00 94.62 311 CYS A C 1
ATOM 2425 O O . CYS A 1 311 ? -3.611 -8.845 12.756 1.00 94.62 311 CYS A O 1
ATOM 2427 N N . GLU A 1 312 ? -3.842 -6.872 11.678 1.00 94.19 312 GLU A N 1
ATOM 2428 C CA . GLU A 1 312 ? -4.905 -6.342 12.528 1.00 94.19 312 GLU A CA 1
ATOM 2429 C C . GLU A 1 312 ? -6.111 -7.290 12.531 1.00 94.19 312 GLU A C 1
ATOM 2431 O O . GLU A 1 312 ? -6.616 -7.698 11.483 1.00 94.19 312 GLU A O 1
ATOM 2436 N N . GLN A 1 313 ? -6.534 -7.690 13.730 1.00 94.00 313 GLN A N 1
ATOM 2437 C CA . GLN A 1 313 ? -7.728 -8.503 13.927 1.00 94.00 313 GLN A CA 1
ATOM 2438 C C . GLN A 1 313 ? -8.889 -7.599 14.334 1.00 94.00 313 GLN A C 1
ATOM 2440 O O . GLN A 1 313 ? -8.653 -6.633 15.057 1.00 94.00 313 GLN A O 1
ATOM 2445 N N . PRO A 1 314 ? -10.131 -7.913 13.936 1.00 95.81 314 PRO A N 1
ATOM 2446 C CA . PRO A 1 314 ? -11.287 -7.148 14.379 1.00 95.81 314 PRO A CA 1
ATOM 2447 C C . PRO A 1 314 ? -11.435 -7.160 15.910 1.00 95.81 314 PRO A C 1
ATOM 2449 O O . PRO A 1 314 ? -11.247 -8.205 16.533 1.00 95.81 314 PRO A O 1
ATOM 2452 N N . LEU A 1 315 ? -11.804 -6.017 16.503 1.00 95.56 315 LEU A N 1
ATOM 2453 C CA . LEU A 1 315 ? -12.040 -5.881 17.951 1.00 95.56 315 LEU A CA 1
ATOM 2454 C C . LEU A 1 315 ? -13.246 -6.695 18.438 1.00 95.56 315 LEU A C 1
ATOM 2456 O O . LEU A 1 315 ? -13.260 -7.148 19.583 1.00 95.56 315 LEU A O 1
ATOM 2460 N N . ILE A 1 316 ? -14.258 -6.849 17.583 1.00 96.94 316 ILE A N 1
ATOM 2461 C CA . ILE A 1 316 ? -15.464 -7.638 17.825 1.00 96.94 316 ILE A CA 1
ATOM 2462 C C . ILE A 1 316 ? -15.488 -8.755 16.787 1.00 96.94 316 ILE A C 1
ATOM 2464 O O . ILE A 1 316 ? -15.603 -8.517 15.577 1.00 96.94 316 ILE A O 1
ATOM 2468 N N . ASP A 1 317 ? -15.371 -9.995 17.252 1.00 96.12 317 ASP A N 1
ATOM 2469 C CA . ASP A 1 317 ? -15.449 -11.142 16.359 1.00 96.12 317 ASP A CA 1
ATOM 2470 C C . ASP A 1 317 ? -16.902 -11.412 15.912 1.00 96.12 317 ASP A C 1
ATOM 2472 O O . ASP A 1 317 ? -17.882 -10.878 16.439 1.00 96.12 317 ASP A O 1
ATOM 2476 N N . GLY A 1 318 ? -17.073 -12.276 14.909 1.00 94.56 318 GLY A N 1
ATOM 2477 C CA . GLY A 1 318 ? -18.405 -12.564 14.376 1.00 94.56 318 GLY A CA 1
ATOM 2478 C C . GLY A 1 318 ? -19.346 -13.304 15.335 1.00 94.56 318 GLY A C 1
ATOM 2479 O O . GLY A 1 318 ? -20.553 -13.365 15.078 1.00 94.56 318 GLY A O 1
ATOM 2480 N N . ARG A 1 319 ? -18.810 -13.898 16.407 1.00 94.81 319 ARG A N 1
ATOM 2481 C CA . ARG A 1 319 ? -19.580 -14.545 17.466 1.00 94.81 319 ARG A CA 1
ATOM 2482 C C . ARG A 1 319 ? -20.072 -13.492 18.448 1.00 94.81 319 ARG A C 1
ATOM 2484 O O . ARG A 1 319 ? -21.277 -13.457 18.676 1.00 94.81 319 ARG A O 1
ATOM 2491 N N . GLU A 1 320 ? -19.189 -12.647 18.963 1.00 95.69 320 GLU A N 1
ATOM 2492 C CA . GLU A 1 320 ? -19.509 -11.543 19.871 1.00 95.69 320 GLU A CA 1
ATOM 2493 C C . GLU A 1 320 ? -20.541 -10.602 19.240 1.00 95.69 320 GLU A C 1
ATOM 2495 O O . GLU A 1 320 ? -21.552 -10.285 19.865 1.00 95.69 320 GLU A O 1
ATOM 2500 N N . MET A 1 321 ? -20.375 -10.288 17.946 1.00 95.62 321 MET A N 1
ATOM 2501 C CA . MET A 1 321 ? -21.305 -9.449 17.181 1.00 95.62 321 MET A CA 1
ATOM 2502 C C . MET A 1 321 ? -22.768 -9.925 17.290 1.00 95.62 321 MET A C 1
ATOM 2504 O O . MET A 1 321 ? -23.690 -9.115 17.306 1.00 95.62 321 MET A O 1
ATOM 2508 N N . LYS A 1 322 ? -22.989 -11.248 17.383 1.00 92.81 322 LYS A N 1
ATOM 2509 C CA . LYS A 1 322 ? -24.325 -11.875 17.412 1.00 92.81 322 LYS A CA 1
ATOM 2510 C C . LYS A 1 322 ? -24.764 -12.362 18.788 1.00 92.81 322 LYS A C 1
ATOM 2512 O O . LYS A 1 322 ? -25.949 -12.314 19.094 1.00 92.81 322 LYS A O 1
ATOM 2517 N N . GLN A 1 323 ? -23.850 -12.942 19.560 1.00 91.19 323 GLN A N 1
ATOM 2518 C CA . GLN A 1 323 ? -24.161 -13.644 20.808 1.00 91.19 323 GLN A CA 1
ATOM 2519 C C . GLN A 1 323 ? -24.092 -12.724 22.017 1.00 91.19 323 GLN A C 1
ATOM 2521 O O . GLN A 1 323 ? -24.901 -12.884 22.928 1.00 91.19 323 GLN A O 1
ATOM 2526 N N . ASP A 1 324 ? -23.194 -11.743 21.988 1.00 91.81 324 ASP A N 1
ATOM 2527 C CA . ASP A 1 324 ? -22.986 -10.825 23.108 1.00 91.81 324 ASP A CA 1
ATOM 2528 C C . ASP A 1 324 ? -23.857 -9.567 22.971 1.00 91.81 324 ASP A C 1
ATOM 2530 O O . ASP A 1 324 ? -23.744 -8.628 23.752 1.00 91.81 324 ASP A O 1
ATOM 2534 N N . GLY A 1 325 ? -24.770 -9.571 21.992 1.00 90.50 325 GLY A N 1
ATOM 2535 C CA . GLY A 1 325 ? -25.808 -8.560 21.842 1.00 90.50 325 GLY A CA 1
ATOM 2536 C C . GLY A 1 325 ? -25.325 -7.233 21.266 1.00 90.50 325 GLY A C 1
ATOM 2537 O O . GLY A 1 325 ? -26.011 -6.239 21.461 1.00 90.50 325 GLY A O 1
ATOM 2538 N N . VAL A 1 326 ? -24.184 -7.201 20.561 1.00 96.00 326 VAL A N 1
ATOM 2539 C CA . VAL A 1 326 ? -23.743 -5.982 19.861 1.00 96.00 326 VAL A CA 1
ATOM 2540 C C . VAL A 1 326 ? -24.767 -5.607 18.793 1.00 96.00 326 VAL A C 1
ATOM 2542 O O . VAL A 1 326 ? -25.313 -4.520 18.842 1.00 96.00 326 VAL A O 1
ATOM 2545 N N . LEU A 1 327 ? -25.092 -6.513 17.872 1.00 96.81 327 LEU A N 1
ATOM 2546 C CA . LEU A 1 327 ? -26.139 -6.304 16.868 1.00 96.81 327 LEU A CA 1
ATOM 2547 C C . LEU A 1 327 ? -26.925 -7.624 16.697 1.00 96.81 327 LEU A C 1
ATOM 2549 O O . LEU A 1 327 ? -26.660 -8.419 15.783 1.00 96.81 327 LEU A O 1
ATOM 2553 N N . PRO A 1 328 ? -27.855 -7.936 17.621 1.00 96.00 328 PRO A N 1
ATOM 2554 C CA . PRO A 1 328 ? -28.482 -9.256 17.725 1.00 96.00 328 PRO A CA 1
ATOM 2555 C C . PRO A 1 328 ? -29.352 -9.621 16.515 1.00 96.00 328 PRO A C 1
ATOM 2557 O O . PRO A 1 328 ? -29.564 -10.807 16.246 1.00 96.00 328 PRO A O 1
ATOM 2560 N N . ASN A 1 329 ? -29.831 -8.628 15.761 1.00 96.94 329 ASN A N 1
ATOM 2561 C CA . ASN A 1 329 ? -30.782 -8.821 14.668 1.00 96.94 329 ASN A CA 1
ATOM 2562 C C . ASN A 1 329 ? -30.123 -8.916 13.272 1.00 96.94 329 ASN A C 1
ATOM 2564 O O . ASN A 1 329 ? -30.833 -8.952 12.265 1.00 96.94 329 ASN A O 1
ATOM 2568 N N . ILE A 1 330 ? -28.786 -9.012 13.172 1.00 96.19 330 ILE A N 1
ATOM 2569 C CA . ILE A 1 330 ?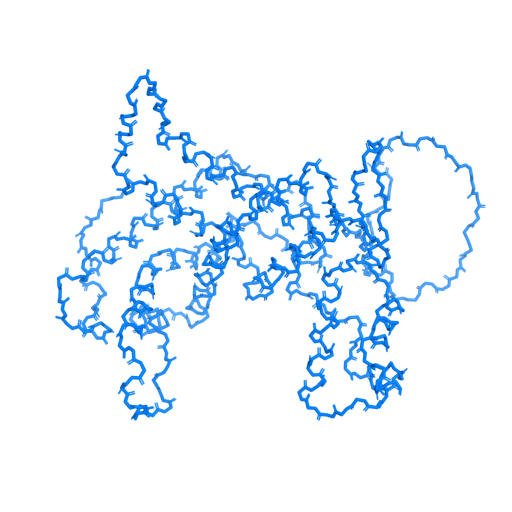 -28.094 -9.066 11.869 1.00 96.19 330 ILE A CA 1
ATOM 2570 C C . ILE A 1 330 ? -28.443 -10.347 11.079 1.00 96.19 330 ILE A C 1
ATOM 2572 O O . ILE A 1 330 ? -28.176 -11.468 11.544 1.00 96.19 330 ILE A O 1
ATOM 2576 N N . PRO A 1 331 ? -28.917 -10.232 9.822 1.00 94.25 331 PRO A N 1
ATOM 2577 C CA . PRO A 1 331 ? -29.137 -11.386 8.959 1.00 94.25 331 PRO A CA 1
ATOM 2578 C C . PRO A 1 331 ? -27.823 -12.068 8.541 1.00 94.25 331 PRO A C 1
ATOM 2580 O O . PRO A 1 331 ? -26.760 -11.464 8.414 1.00 94.25 331 PRO A O 1
ATOM 2583 N N . LYS A 1 332 ? -27.879 -13.371 8.248 1.00 92.75 332 LYS A N 1
ATOM 2584 C CA . LYS A 1 332 ? -26.753 -14.054 7.587 1.00 92.75 332 LYS A CA 1
ATOM 2585 C C . LYS A 1 332 ? -26.673 -13.590 6.130 1.00 92.75 332 LYS A C 1
ATOM 2587 O O . LYS A 1 332 ? -27.679 -13.657 5.432 1.00 92.75 332 LYS A O 1
ATOM 2592 N N . GLY A 1 333 ? -25.488 -13.213 5.649 1.00 93.19 333 GLY A N 1
ATOM 2593 C CA . GLY A 1 333 ? -25.281 -12.907 4.231 1.00 93.19 333 GLY A CA 1
ATOM 2594 C C . GLY A 1 333 ? -24.396 -11.682 3.982 1.00 93.19 333 GLY A C 1
ATOM 2595 O O . GLY A 1 333 ? -23.546 -11.386 4.819 1.00 93.19 333 GLY A O 1
ATOM 2596 N N . PRO A 1 334 ? -24.578 -10.993 2.837 1.00 96.50 334 PRO A N 1
ATOM 2597 C CA . PRO A 1 334 ? -23.767 -9.842 2.425 1.00 96.50 334 PRO A CA 1
ATOM 2598 C C . PRO A 1 334 ? -23.710 -8.710 3.456 1.00 96.50 334 PRO A C 1
ATOM 2600 O O . PRO A 1 334 ? -22.625 -8.221 3.734 1.00 96.50 334 PRO A O 1
ATOM 2603 N N . VAL A 1 335 ? -24.835 -8.400 4.105 1.00 96.75 335 VAL A N 1
ATOM 2604 C CA . VAL A 1 335 ? -24.924 -7.360 5.148 1.00 96.75 335 VAL A CA 1
ATOM 2605 C C . VAL A 1 335 ? -23.957 -7.625 6.305 1.00 96.75 335 VAL A C 1
ATOM 2607 O O . VAL A 1 335 ? -23.303 -6.720 6.801 1.00 96.75 335 VAL A O 1
ATOM 2610 N N . PHE A 1 336 ? -23.788 -8.889 6.710 1.00 96.56 336 PHE A N 1
ATOM 2611 C CA . PHE A 1 336 ? -22.819 -9.225 7.755 1.00 96.56 336 PHE A CA 1
ATOM 2612 C C . PHE A 1 336 ? -21.379 -8.918 7.320 1.00 96.56 336 PHE A C 1
ATOM 2614 O O . PHE A 1 336 ? -20.573 -8.507 8.144 1.00 96.56 336 PHE A O 1
ATOM 2621 N N . ARG A 1 337 ? -21.045 -9.102 6.033 1.00 96.06 337 ARG A N 1
ATOM 2622 C CA . ARG A 1 337 ? -19.734 -8.700 5.506 1.00 96.06 337 ARG A CA 1
ATOM 2623 C C . ARG A 1 337 ? -19.589 -7.178 5.523 1.00 96.06 337 ARG A C 1
ATOM 2625 O O . ARG A 1 337 ? -18.547 -6.717 5.953 1.00 96.06 337 ARG A O 1
ATOM 2632 N N . GLU A 1 338 ? -20.617 -6.434 5.126 1.00 97.69 338 GLU A N 1
ATOM 2633 C CA . GLU A 1 338 ? -20.601 -4.962 5.149 1.00 97.69 338 GLU A CA 1
ATOM 2634 C C . GLU A 1 338 ? -20.340 -4.416 6.561 1.00 97.69 338 GLU A C 1
ATOM 2636 O O . GLU A 1 338 ? -19.504 -3.537 6.723 1.00 97.69 338 GLU A O 1
ATOM 2641 N N . ILE A 1 339 ? -20.959 -5.002 7.591 1.00 97.88 339 ILE A N 1
ATOM 2642 C CA . ILE A 1 339 ? -20.722 -4.629 8.998 1.00 97.88 339 ILE A CA 1
ATOM 2643 C C . ILE A 1 339 ? -19.285 -4.947 9.435 1.00 97.88 339 ILE A C 1
ATOM 2645 O O . ILE A 1 339 ? -18.655 -4.148 10.124 1.00 97.88 339 ILE A O 1
ATOM 2649 N N . MET A 1 340 ? -18.746 -6.107 9.042 1.00 97.31 340 MET A N 1
ATOM 2650 C CA . MET A 1 340 ? -17.355 -6.456 9.361 1.00 97.31 340 MET A CA 1
ATOM 2651 C C . MET A 1 340 ? -16.359 -5.543 8.637 1.00 97.31 340 MET A C 1
ATOM 2653 O O . MET A 1 340 ? -15.364 -5.149 9.240 1.00 97.31 340 MET A O 1
ATOM 2657 N N . ASP A 1 341 ? -16.638 -5.192 7.380 1.00 97.31 341 ASP A N 1
ATOM 2658 C CA . ASP A 1 341 ? -15.831 -4.260 6.592 1.00 97.31 341 ASP A CA 1
ATOM 2659 C C . ASP A 1 341 ? -15.892 -2.843 7.197 1.00 97.31 341 ASP A C 1
ATOM 2661 O O . ASP A 1 341 ? -14.865 -2.171 7.276 1.00 97.31 341 ASP A O 1
ATOM 2665 N N . GLU A 1 342 ? -17.061 -2.406 7.681 1.00 98.19 342 GLU A N 1
ATOM 2666 C CA . GLU A 1 342 ? -17.240 -1.126 8.381 1.00 98.19 342 GLU A CA 1
ATOM 2667 C C . GLU A 1 342 ? -16.468 -1.085 9.701 1.00 98.19 342 GLU A C 1
ATOM 2669 O O . GLU A 1 342 ? -15.720 -0.140 9.936 1.00 98.19 342 GLU A O 1
ATOM 2674 N N . GLN A 1 343 ? -16.554 -2.138 10.522 1.00 97.94 343 GLN A N 1
ATOM 2675 C CA . GLN A 1 343 ? -15.728 -2.267 11.726 1.00 97.94 343 GLN A CA 1
ATOM 2676 C C . GLN A 1 343 ? -14.237 -2.148 11.389 1.00 97.94 343 GLN A C 1
ATOM 2678 O O . GLN A 1 343 ? -13.513 -1.413 12.057 1.00 97.94 343 GLN A O 1
ATOM 2683 N N . SER A 1 344 ? -13.764 -2.863 10.363 1.00 97.75 344 SER A N 1
ATOM 2684 C CA . SER A 1 344 ? -12.362 -2.785 9.951 1.00 97.75 344 SER A CA 1
ATOM 2685 C C . SER A 1 344 ? -11.982 -1.376 9.497 1.00 97.75 344 SER A C 1
ATOM 2687 O O . SER A 1 344 ? -10.953 -0.869 9.929 1.00 97.75 344 SER A O 1
ATOM 2689 N N . ASN A 1 345 ? -12.808 -0.712 8.684 1.00 98.31 345 ASN A N 1
ATOM 2690 C CA . ASN A 1 345 ? -12.550 0.668 8.265 1.00 98.31 345 ASN A CA 1
ATOM 2691 C C . ASN A 1 345 ? -12.514 1.628 9.460 1.00 98.31 345 ASN A C 1
ATOM 2693 O O . ASN A 1 345 ? -11.621 2.470 9.523 1.00 98.31 345 ASN A O 1
ATOM 2697 N N . TRP A 1 346 ? -13.439 1.478 10.411 1.00 98.31 346 TRP A N 1
ATOM 2698 C CA . TRP A 1 346 ? -13.507 2.312 11.607 1.00 98.31 346 TRP A CA 1
ATOM 2699 C C . TRP A 1 346 ? -12.277 2.135 12.496 1.00 98.31 346 TRP A C 1
ATOM 2701 O O . TRP A 1 346 ? -11.675 3.120 12.907 1.00 98.31 346 TRP A O 1
ATOM 2711 N N . MET A 1 347 ? -11.836 0.897 12.732 1.00 97.81 347 MET A N 1
ATOM 2712 C CA . MET A 1 347 ? -10.611 0.624 13.495 1.00 97.81 347 MET A CA 1
ATOM 2713 C C . MET A 1 347 ? -9.374 1.248 12.842 1.00 97.81 347 MET A C 1
ATOM 2715 O O . MET A 1 347 ? -8.475 1.738 13.525 1.00 97.81 347 MET A O 1
ATOM 2719 N N . ILE A 1 348 ? -9.346 1.281 11.508 1.00 97.62 348 ILE A N 1
ATOM 2720 C CA . ILE A 1 348 ? -8.270 1.922 10.759 1.00 97.62 348 ILE A CA 1
ATOM 2721 C C . ILE A 1 348 ? -8.322 3.451 10.913 1.00 97.62 348 ILE A C 1
ATOM 2723 O O . ILE A 1 348 ? -7.277 4.096 10.951 1.00 97.62 348 ILE A O 1
ATOM 2727 N N . THR A 1 349 ? -9.497 4.062 10.995 1.00 98.06 349 THR A N 1
ATOM 2728 C CA . THR A 1 349 ? -9.619 5.520 11.152 1.00 98.06 349 THR A CA 1
ATOM 2729 C C . THR A 1 349 ? -9.614 5.987 12.608 1.00 98.06 349 THR A C 1
ATOM 2731 O O . THR A 1 349 ? -9.433 7.174 12.846 1.00 98.06 349 THR A O 1
ATOM 2734 N N . HIS A 1 350 ? -9.743 5.076 13.576 1.00 97.88 350 HIS A N 1
ATOM 2735 C CA . HIS A 1 350 ? -9.764 5.379 15.011 1.00 97.88 350 HIS A CA 1
ATOM 2736 C C . HIS A 1 350 ? -8.740 4.502 15.762 1.00 97.88 350 HIS A C 1
ATOM 2738 O O . HIS A 1 350 ? -9.107 3.692 16.620 1.00 97.88 350 HIS A O 1
ATOM 2744 N N . PRO A 1 351 ? -7.437 4.604 15.430 1.00 97.12 351 PRO A N 1
ATOM 2745 C CA . PRO A 1 351 ? -6.417 3.746 16.019 1.00 97.12 351 PRO A CA 1
ATOM 2746 C C . PRO A 1 351 ? -6.345 3.921 17.542 1.00 97.12 351 PRO A C 1
ATOM 2748 O O . PRO A 1 351 ? -6.251 5.034 18.054 1.00 97.12 351 PRO A O 1
ATOM 2751 N N . GLY A 1 352 ? -6.379 2.801 18.268 1.00 94.88 352 GLY A N 1
ATOM 2752 C CA . GLY A 1 352 ? -6.342 2.779 19.735 1.00 94.88 352 GLY A CA 1
ATOM 2753 C C . GLY A 1 352 ? -7.667 3.085 20.433 1.00 94.88 352 GLY A C 1
ATOM 2754 O O . GLY A 1 352 ? -7.717 3.013 21.659 1.00 94.88 352 GLY A O 1
ATOM 2755 N N . ALA A 1 353 ? -8.738 3.375 19.688 1.00 96.88 353 ALA A N 1
ATOM 2756 C CA . ALA A 1 353 ? -10.062 3.531 20.272 1.00 96.88 353 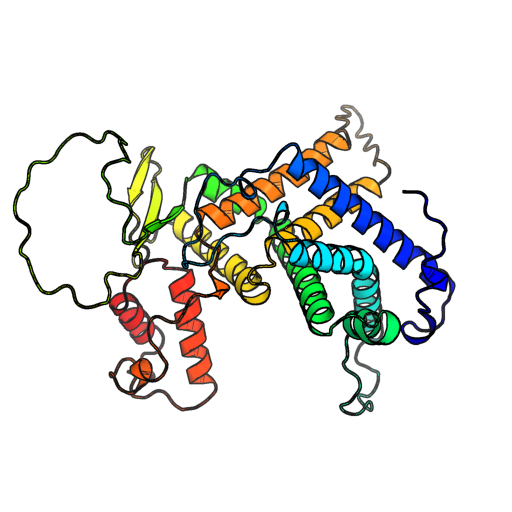ALA A CA 1
ATOM 2757 C C . ALA A 1 353 ? -10.557 2.218 20.904 1.00 96.88 353 ALA A C 1
ATOM 2759 O O . ALA A 1 353 ? -10.225 1.114 20.457 1.00 96.88 353 ALA A O 1
ATOM 2760 N N . ASP A 1 354 ? -11.347 2.343 21.969 1.00 95.94 354 ASP A N 1
ATOM 2761 C CA . ASP A 1 354 ? -11.810 1.185 22.721 1.00 95.94 354 ASP A CA 1
ATOM 2762 C C . ASP A 1 354 ? -12.982 0.451 22.044 1.00 95.94 354 ASP A C 1
ATOM 2764 O O . ASP A 1 354 ? -13.653 0.936 21.127 1.00 95.94 354 ASP A O 1
ATOM 2768 N N . LYS A 1 355 ? -13.242 -0.765 22.531 1.00 96.69 355 LYS A N 1
ATOM 2769 C CA . LYS A 1 355 ? -14.323 -1.621 22.034 1.00 96.69 355 LYS A CA 1
ATOM 2770 C C . LYS A 1 355 ? -15.713 -0.997 22.223 1.00 96.69 355 LYS A C 1
ATOM 2772 O O . LYS A 1 355 ? -16.597 -1.260 21.415 1.00 96.69 355 LYS A O 1
ATOM 2777 N N . ASN A 1 356 ? -15.931 -0.199 23.269 1.00 97.06 356 ASN A N 1
ATOM 2778 C CA . ASN A 1 356 ? -17.242 0.394 23.543 1.00 97.06 356 ASN A CA 1
ATOM 2779 C C . ASN A 1 356 ? -17.560 1.517 22.550 1.00 97.06 356 ASN A C 1
ATOM 2781 O O . ASN A 1 356 ? -18.691 1.593 22.075 1.00 97.06 356 ASN A O 1
ATOM 2785 N N . ALA A 1 357 ? -16.570 2.339 22.199 1.00 97.62 357 ALA A N 1
ATOM 2786 C CA . ALA A 1 357 ? -16.695 3.366 21.171 1.00 97.62 357 ALA A CA 1
ATOM 2787 C C . ALA A 1 357 ? -17.072 2.751 19.814 1.00 97.62 357 ALA A C 1
ATOM 2789 O O . ALA A 1 357 ? -17.978 3.241 19.141 1.00 97.62 357 ALA A O 1
ATOM 2790 N N . LEU A 1 358 ? -16.461 1.615 19.459 1.00 97.94 358 LEU A N 1
ATOM 2791 C CA . LEU A 1 358 ? -16.829 0.867 18.257 1.00 97.94 358 LEU A CA 1
ATOM 2792 C C . LEU A 1 358 ? -18.264 0.317 18.317 1.00 97.94 358 LEU A C 1
ATOM 2794 O O . LEU A 1 358 ? -18.987 0.397 17.328 1.00 97.94 358 LEU A O 1
ATOM 2798 N N . ILE A 1 359 ? -18.691 -0.247 19.454 1.00 98.12 359 ILE A N 1
ATOM 2799 C CA . ILE A 1 359 ? -20.073 -0.735 19.622 1.00 98.12 359 ILE A CA 1
ATOM 2800 C C . ILE A 1 359 ? -21.067 0.407 19.397 1.00 98.12 359 ILE A C 1
ATOM 2802 O O . ILE A 1 359 ? -22.035 0.228 18.660 1.00 98.12 359 ILE A O 1
ATOM 2806 N N . GLN A 1 360 ? -20.801 1.577 19.983 1.00 98.12 360 GLN A N 1
ATOM 2807 C CA . GLN A 1 360 ? -21.642 2.757 19.808 1.00 98.12 360 GLN A CA 1
ATOM 2808 C C . GLN A 1 360 ? -21.699 3.191 18.337 1.00 98.12 360 GLN A C 1
ATOM 2810 O O . GLN A 1 360 ? -22.791 3.373 17.806 1.00 98.12 360 GLN A O 1
ATOM 2815 N N . HIS A 1 361 ? -20.552 3.259 17.649 1.00 98.12 361 HIS A N 1
ATOM 2816 C CA . HIS A 1 361 ? -20.500 3.556 16.210 1.00 98.12 361 HIS A CA 1
ATOM 2817 C C . HIS A 1 361 ? -21.353 2.583 15.389 1.00 98.12 361 HIS A C 1
ATOM 2819 O O . HIS A 1 361 ? -22.151 2.995 14.551 1.00 98.12 361 HIS A O 1
ATOM 2825 N N . LEU A 1 362 ? -21.238 1.280 15.653 1.00 98.38 362 LEU A N 1
ATOM 2826 C CA . LEU A 1 362 ? -22.016 0.267 14.940 1.00 98.38 362 LEU A CA 1
ATOM 2827 C C . LEU A 1 362 ? -23.525 0.382 15.208 1.00 98.38 362 LEU A C 1
ATOM 2829 O O . LEU A 1 362 ? -24.311 0.141 14.293 1.00 98.38 362 LEU A O 1
ATOM 2833 N N . HIS A 1 363 ? -23.939 0.760 16.422 1.00 98.25 363 HIS A N 1
ATOM 2834 C CA . HIS A 1 363 ? -25.347 1.049 16.740 1.00 98.25 363 HIS A CA 1
ATOM 2835 C C . HIS A 1 363 ? -25.869 2.265 15.979 1.00 98.25 363 HIS A C 1
ATOM 2837 O O . HIS A 1 363 ? -27.003 2.243 15.503 1.00 98.25 363 HIS A O 1
ATOM 2843 N N . ASP A 1 364 ? -25.042 3.299 15.843 1.00 98.19 364 ASP A N 1
ATOM 2844 C CA . ASP A 1 364 ? -25.412 4.537 15.160 1.00 98.19 364 ASP A CA 1
ATOM 2845 C C . ASP A 1 364 ? -25.496 4.348 13.635 1.00 98.19 364 ASP A C 1
ATOM 2847 O O . ASP A 1 364 ? -26.394 4.894 12.990 1.00 98.19 364 ASP A O 1
ATOM 2851 N N . VAL A 1 365 ? -24.593 3.548 13.053 1.00 98.19 365 VAL A N 1
ATOM 2852 C CA . VAL A 1 365 ? -24.557 3.261 11.606 1.00 98.19 365 VAL A CA 1
ATOM 2853 C C . VAL A 1 365 ? -25.600 2.223 11.188 1.00 98.19 365 VAL A C 1
ATOM 2855 O O . VAL A 1 365 ? -26.158 2.337 10.096 1.00 98.19 365 VAL A O 1
ATOM 2858 N N . PHE A 1 366 ? -25.888 1.233 12.039 1.00 97.75 366 PHE A N 1
ATOM 2859 C CA . PHE A 1 366 ? -26.810 0.130 11.739 1.00 97.75 366 PHE A CA 1
ATOM 2860 C C . PHE A 1 366 ? -27.948 -0.009 12.770 1.00 97.75 366 PHE A C 1
ATOM 2862 O O . PHE A 1 366 ? -28.120 -1.078 13.376 1.00 97.75 366 PHE A O 1
ATOM 2869 N N . PRO A 1 367 ? -28.761 1.043 12.982 1.00 98.06 367 PRO A N 1
ATOM 2870 C CA . PRO A 1 367 ? -29.783 1.067 14.028 1.00 98.06 367 PRO A CA 1
ATOM 2871 C C . PRO A 1 367 ? -30.879 0.008 13.842 1.00 98.06 367 PRO A C 1
ATOM 2873 O O . PRO A 1 367 ? -31.544 -0.376 14.801 1.00 98.06 367 PRO A O 1
ATOM 2876 N N . GLU A 1 368 ? -31.088 -0.493 12.624 1.00 97.75 368 GLU A N 1
ATOM 2877 C CA . GLU A 1 368 ? -32.075 -1.530 12.322 1.00 97.75 368 GLU A CA 1
ATOM 2878 C C . GLU A 1 368 ? -31.698 -2.933 12.829 1.00 97.75 368 GLU A C 1
ATOM 2880 O O . GLU A 1 368 ? -32.558 -3.820 12.832 1.00 97.75 368 GLU A O 1
ATOM 2885 N N . PHE A 1 369 ? -30.438 -3.153 13.230 1.00 97.06 369 PHE A N 1
ATOM 2886 C CA . PHE A 1 369 ? -29.956 -4.454 13.718 1.00 97.06 369 PHE A CA 1
ATOM 2887 C C . PHE A 1 369 ? -29.708 -4.515 15.231 1.00 97.06 369 PHE A C 1
ATOM 2889 O O . PHE A 1 369 ? -29.314 -5.582 15.723 1.00 97.06 369 PHE A O 1
ATOM 2896 N N . VAL A 1 370 ? -29.950 -3.410 15.942 1.00 94.69 370 VAL A N 1
ATOM 2897 C CA . VAL A 1 370 ? -29.892 -3.316 17.412 1.00 94.69 370 VAL A CA 1
ATOM 2898 C C . VAL A 1 370 ? -31.002 -4.139 18.064 1.00 94.69 370 VAL A C 1
ATOM 2900 O O . VAL A 1 370 ? -32.109 -4.249 17.480 1.00 94.69 370 VAL A O 1
#

Secondary structure (DSSP, 8-state):
----S-HHHHS-GGGTS-S-TTSHHHHHHHHHHHHHHHHHHHHHHHHS--GGG-TT----TTS-----TTT-HHHHHHHHHHHHHHHHHHHHHHHHHHTTTTS-----TT----HHHIIIIIIS---HHHHHHHHHHHHHHHHHHHHIIIIIHHHHHHHHHTT-EEEEE-TT--GGG-------------------SGGGSPEEEEEEE-TTSSEEEE-TTT---HHHHHHHHHHHHHHHHHHHHGGGHHHHHHHHHHHHHHHHHHS-------TT------HHHHHHHHHHHHHHHHHHHHHTT-TTGGGPPPSS-TTHHHHSSSSTTPPSSHHHHHHHHHHHHHHHHSTT--HHHHHHHHHHH-GGG-